Protein AF-A0A5J9VK43-F1 (afdb_monomer_lite)

Structure (mmCIF, N/CA/C/O backbone):
data_AF-A0A5J9VK43-F1
#
_entry.id   AF-A0A5J9VK43-F1
#
loop_
_atom_site.group_PDB
_atom_site.id
_atom_site.type_symbol
_atom_site.label_atom_id
_atom_site.label_alt_id
_atom_site.label_comp_id
_atom_site.label_asym_id
_atom_site.label_entity_id
_atom_site.label_seq_id
_atom_site.pdbx_PDB_ins_code
_atom_site.Cartn_x
_atom_site.Cartn_y
_atom_site.Cartn_z
_atom_site.occupancy
_atom_site.B_iso_or_equiv
_atom_site.auth_seq_id
_atom_site.auth_comp_id
_atom_site.auth_asym_id
_atom_site.auth_atom_id
_atom_site.pdbx_PDB_model_num
ATOM 1 N N . MET A 1 1 ? 18.899 -5.238 10.257 1.00 43.09 1 MET A N 1
ATOM 2 C CA . MET A 1 1 ? 17.634 -5.666 10.898 1.00 43.09 1 MET A CA 1
ATOM 3 C C . MET A 1 1 ? 16.546 -5.325 9.897 1.00 43.09 1 MET A C 1
ATOM 5 O O . MET A 1 1 ? 16.505 -4.174 9.497 1.00 43.09 1 MET A O 1
ATOM 9 N N . LEU A 1 2 ? 15.758 -6.300 9.434 1.00 56.16 2 LEU A N 1
ATOM 10 C CA . LEU A 1 2 ? 14.780 -6.176 8.333 1.00 56.16 2 LEU A CA 1
ATOM 11 C C . LEU A 1 2 ? 13.526 -5.360 8.739 1.00 56.16 2 LEU A C 1
ATOM 13 O O . LEU A 1 2 ? 12.397 -5.811 8.569 1.00 56.16 2 LEU A O 1
ATOM 17 N N . MET A 1 3 ? 13.701 -4.195 9.374 1.00 59.62 3 MET A N 1
ATOM 18 C CA . MET A 1 3 ? 12.595 -3.406 9.950 1.00 59.62 3 MET A CA 1
ATOM 19 C C . MET A 1 3 ? 11.627 -2.881 8.881 1.00 59.62 3 MET A C 1
ATOM 21 O O . MET A 1 3 ? 10.431 -2.764 9.142 1.00 59.62 3 MET A O 1
ATOM 25 N N . HIS A 1 4 ? 12.137 -2.631 7.675 1.00 70.19 4 HIS A N 1
ATOM 26 C CA . HIS A 1 4 ? 11.389 -2.073 6.548 1.00 70.19 4 HIS A CA 1
ATOM 27 C C . HIS A 1 4 ? 10.998 -3.113 5.500 1.00 70.19 4 HIS A C 1
ATOM 29 O O . HIS A 1 4 ? 10.428 -2.758 4.473 1.00 70.19 4 HIS A O 1
ATOM 35 N N . SER A 1 5 ? 11.304 -4.391 5.730 1.00 78.94 5 SER A N 1
ATOM 36 C CA . SER A 1 5 ? 11.032 -5.411 4.728 1.00 78.94 5 SER A CA 1
ATOM 37 C C . SER A 1 5 ? 9.555 -5.793 4.715 1.00 78.94 5 SER A C 1
ATOM 39 O O . SER A 1 5 ? 8.921 -5.987 5.762 1.00 78.94 5 SER A O 1
ATOM 41 N N . GLN A 1 6 ? 9.015 -5.923 3.511 1.00 83.06 6 GLN A N 1
ATOM 42 C CA . GLN A 1 6 ? 7.651 -6.363 3.258 1.00 83.06 6 GLN A CA 1
ATOM 43 C C . GLN A 1 6 ? 7.680 -7.606 2.375 1.00 83.06 6 GLN A C 1
ATOM 45 O O . GLN A 1 6 ? 8.509 -7.706 1.474 1.00 83.06 6 GLN A O 1
ATOM 50 N N . CYS A 1 7 ? 6.795 -8.563 2.648 1.00 88.44 7 CYS A N 1
ATOM 51 C CA . CYS A 1 7 ? 6.680 -9.797 1.880 1.00 88.44 7 CYS A CA 1
ATOM 52 C C . CYS A 1 7 ? 5.258 -9.909 1.339 1.00 88.44 7 CYS A C 1
ATOM 54 O O . CYS A 1 7 ? 4.306 -9.809 2.114 1.00 88.44 7 CYS A O 1
ATOM 56 N N . HIS A 1 8 ? 5.127 -10.113 0.030 1.00 90.00 8 HIS A N 1
ATOM 57 C CA . HIS A 1 8 ? 3.839 -10.174 -0.651 1.00 90.00 8 HIS A CA 1
ATOM 58 C C . HIS A 1 8 ? 3.793 -11.348 -1.621 1.00 90.00 8 HIS A C 1
ATOM 60 O O . HIS A 1 8 ? 4.775 -11.649 -2.299 1.00 90.00 8 HIS A O 1
ATOM 66 N N . LEU A 1 9 ? 2.625 -11.980 -1.708 1.00 91.62 9 LEU A N 1
ATOM 67 C CA . LEU A 1 9 ? 2.287 -12.904 -2.782 1.00 91.62 9 LEU A CA 1
ATOM 68 C C . LEU A 1 9 ? 1.448 -12.166 -3.816 1.00 91.62 9 LEU A C 1
ATOM 70 O O . LEU A 1 9 ? 0.525 -11.457 -3.436 1.00 91.62 9 LEU A O 1
ATOM 74 N N . SER A 1 10 ? 1.742 -12.357 -5.101 1.00 91.62 10 SER A N 1
ATOM 75 C CA . SER A 1 10 ? 0.967 -11.752 -6.191 1.00 91.62 10 SER A CA 1
ATOM 76 C C . SER A 1 10 ? -0.477 -12.268 -6.266 1.00 91.62 10 SER A C 1
ATOM 78 O O . SER A 1 10 ? -1.353 -11.555 -6.749 1.00 91.62 10 SER A O 1
ATOM 80 N N . ASP A 1 11 ? -0.696 -13.526 -5.869 1.00 87.31 11 ASP A N 1
ATOM 81 C CA . ASP A 1 11 ? -1.963 -14.262 -5.954 1.00 87.31 11 ASP A CA 1
ATOM 82 C C . ASP A 1 11 ? -1.948 -15.441 -4.951 1.00 87.31 11 ASP A C 1
ATOM 84 O O . ASP A 1 11 ? -1.016 -15.575 -4.152 1.00 87.31 11 ASP A O 1
ATOM 88 N N . GLU A 1 12 ? -2.946 -16.324 -4.988 1.00 85.62 12 GLU A N 1
ATOM 89 C CA . GLU A 1 12 ? -2.950 -17.553 -4.200 1.00 85.62 12 GLU A CA 1
ATOM 90 C C . GLU A 1 12 ? -1.667 -18.377 -4.431 1.00 85.62 12 GLU A C 1
ATOM 92 O O . GLU A 1 12 ? -1.245 -18.555 -5.576 1.00 85.62 12 GLU A O 1
ATOM 97 N N . PRO A 1 13 ? -1.073 -18.988 -3.384 1.00 84.69 13 PRO A N 1
ATOM 98 C CA . PRO A 1 13 ? 0.147 -19.789 -3.529 1.00 84.69 13 PRO A CA 1
ATOM 99 C C . PRO A 1 13 ? 0.029 -20.937 -4.544 1.00 84.69 13 PRO A C 1
ATOM 101 O O . PRO A 1 13 ? 1.033 -21.401 -5.080 1.00 84.69 13 PRO A O 1
ATOM 104 N N . SER A 1 14 ? -1.193 -21.430 -4.771 1.00 85.56 14 SER A N 1
ATOM 105 C CA . SER A 1 14 ? -1.517 -22.481 -5.740 1.00 85.56 14 SER A CA 1
ATOM 106 C C . SER A 1 14 ? -1.778 -21.970 -7.157 1.00 85.56 14 SER A C 1
ATOM 108 O O . SER A 1 14 ? -1.877 -22.788 -8.074 1.00 85.56 14 SER A O 1
ATOM 110 N N . ALA A 1 15 ? -1.917 -20.658 -7.357 1.00 85.44 15 ALA A N 1
ATOM 111 C CA . ALA A 1 15 ? -2.193 -20.081 -8.661 1.00 85.44 15 ALA A CA 1
ATOM 112 C C . ALA A 1 15 ? -0.980 -20.246 -9.599 1.00 85.44 15 ALA A C 1
ATOM 114 O O . ALA A 1 15 ? 0.168 -20.008 -9.200 1.00 85.44 15 ALA A O 1
ATOM 115 N N . PRO A 1 16 ? -1.199 -20.643 -10.867 1.00 81.94 16 PRO A N 1
ATOM 116 C CA . PRO A 1 16 ? -0.118 -20.760 -11.833 1.00 81.94 16 PRO A CA 1
ATOM 117 C C . PRO A 1 16 ? 0.498 -19.382 -12.091 1.00 81.94 16 PRO A C 1
ATOM 119 O O . PRO A 1 16 ? -0.187 -18.453 -12.505 1.00 81.94 16 PRO A O 1
ATOM 122 N N . GLY A 1 17 ? 1.807 -19.258 -11.868 1.00 84.38 17 GLY A N 1
ATOM 123 C CA . GLY A 1 17 ? 2.524 -17.997 -12.062 1.00 84.38 17 GLY A CA 1
ATOM 124 C C . GLY A 1 17 ? 2.557 -17.079 -10.839 1.00 84.38 17 GLY A C 1
ATOM 125 O O . GLY A 1 17 ? 3.123 -15.994 -10.959 1.00 84.38 17 GLY A O 1
ATOM 126 N N . CYS A 1 18 ? 2.047 -17.516 -9.678 1.00 91.31 18 CYS A N 1
ATOM 127 C CA . CYS A 1 18 ? 2.214 -16.794 -8.417 1.00 91.31 18 CYS A CA 1
ATOM 128 C C . CYS A 1 18 ? 3.698 -16.480 -8.155 1.00 91.31 18 CYS A C 1
ATOM 130 O O . CYS A 1 18 ? 4.579 -17.320 -8.368 1.00 91.31 18 CYS A O 1
ATOM 132 N N . VAL A 1 19 ? 3.970 -15.266 -7.684 1.00 94.06 19 VAL A N 1
ATOM 133 C CA . VAL A 1 19 ? 5.301 -14.794 -7.297 1.00 94.06 19 VAL A CA 1
ATOM 134 C C . VAL A 1 19 ? 5.254 -14.328 -5.856 1.00 94.06 19 VAL A C 1
ATOM 136 O O . VAL A 1 19 ? 4.335 -13.617 -5.453 1.00 94.06 19 VAL A O 1
ATOM 139 N N . VAL A 1 20 ? 6.263 -14.721 -5.091 1.00 94.56 20 VAL A N 1
ATOM 140 C CA . VAL A 1 20 ? 6.561 -14.147 -3.785 1.00 94.56 20 VAL A CA 1
ATOM 141 C C . VAL A 1 20 ? 7.630 -13.087 -3.993 1.00 94.56 20 VAL A C 1
ATOM 143 O O . VAL A 1 20 ? 8.668 -13.385 -4.583 1.00 94.56 20 VAL A O 1
ATOM 146 N N . ILE A 1 21 ? 7.397 -11.873 -3.501 1.00 94.56 21 ILE A N 1
ATOM 147 C CA . ILE A 1 21 ? 8.413 -10.821 -3.455 1.00 94.56 21 ILE A CA 1
ATOM 148 C C . ILE A 1 21 ? 8.728 -10.448 -2.012 1.00 94.56 21 ILE A C 1
ATOM 150 O O . ILE A 1 21 ? 7.844 -10.429 -1.155 1.00 94.56 21 ILE A O 1
ATOM 154 N N . VAL A 1 22 ? 9.985 -10.104 -1.768 1.00 92.50 22 VAL A N 1
ATOM 155 C CA . VAL A 1 22 ? 10.437 -9.388 -0.582 1.00 92.50 22 VAL A CA 1
ATOM 156 C C . VAL A 1 22 ? 11.028 -8.069 -1.049 1.00 92.50 22 VAL A C 1
ATOM 158 O O . VAL A 1 22 ? 12.009 -8.050 -1.794 1.00 92.50 22 VAL A O 1
ATOM 161 N N . VAL A 1 23 ? 10.413 -6.977 -0.613 1.00 89.06 23 VAL A N 1
ATOM 162 C CA . VAL A 1 23 ? 10.903 -5.619 -0.847 1.00 89.06 23 VAL A CA 1
ATOM 163 C C . VAL A 1 23 ? 11.598 -5.157 0.420 1.00 89.06 23 VAL A C 1
ATOM 165 O O . VAL A 1 23 ? 11.035 -5.273 1.510 1.00 89.06 23 VAL A O 1
ATOM 168 N N . GLU A 1 24 ? 12.828 -4.676 0.287 1.00 81.69 24 GLU A N 1
ATOM 169 C CA . GLU A 1 24 ? 13.570 -4.057 1.379 1.00 81.69 24 GLU A CA 1
ATOM 170 C C . GLU A 1 24 ? 13.403 -2.541 1.262 1.00 81.69 24 GLU A C 1
ATOM 172 O O . GLU A 1 24 ? 13.914 -1.929 0.332 1.00 81.69 24 GLU A O 1
ATOM 177 N N . GLY A 1 25 ? 12.599 -1.949 2.150 1.00 70.88 25 GLY A N 1
ATOM 178 C CA . GLY A 1 25 ? 12.439 -0.496 2.196 1.00 70.88 25 GLY A CA 1
ATOM 179 C C . GLY A 1 25 ? 13.636 0.201 2.854 1.00 70.88 25 GLY A C 1
ATOM 180 O O . GLY A 1 25 ? 14.437 -0.436 3.538 1.00 70.88 25 GLY A O 1
ATOM 181 N N . GLY A 1 26 ? 13.708 1.526 2.718 1.00 74.12 26 GLY A N 1
ATOM 182 C CA . GLY A 1 26 ? 14.843 2.334 3.179 1.00 74.12 26 GLY A CA 1
ATOM 183 C C . GLY A 1 26 ? 15.651 2.829 1.986 1.00 74.12 26 GLY A C 1
ATOM 184 O O . GLY A 1 26 ? 15.046 3.295 1.033 1.00 74.12 26 GLY A O 1
ATOM 185 N N . ASP A 1 27 ? 16.974 2.690 2.023 1.00 72.88 27 ASP A N 1
ATOM 186 C CA . ASP A 1 27 ? 17.878 3.199 0.973 1.00 72.88 27 ASP A CA 1
ATOM 187 C C . ASP A 1 27 ? 18.144 2.162 -0.142 1.00 72.88 27 ASP A C 1
ATOM 189 O O . ASP A 1 27 ? 18.872 2.416 -1.106 1.00 72.88 27 ASP A O 1
ATOM 193 N N . ASP A 1 28 ? 17.573 0.963 -0.007 1.00 84.38 28 ASP A N 1
ATOM 194 C CA . ASP A 1 28 ? 17.801 -0.152 -0.915 1.00 84.38 28 ASP A CA 1
ATOM 195 C C . ASP A 1 28 ? 16.870 -0.103 -2.135 1.00 84.38 28 ASP A C 1
ATOM 197 O O . ASP A 1 28 ? 15.677 0.198 -2.063 1.00 84.38 28 ASP A O 1
ATOM 201 N N . THR A 1 29 ? 17.437 -0.427 -3.298 1.00 91.62 29 THR A N 1
ATOM 202 C CA . THR A 1 29 ? 16.723 -0.448 -4.585 1.00 91.62 29 THR A CA 1
ATOM 203 C C . THR A 1 29 ? 16.805 -1.806 -5.261 1.00 91.62 29 THR A C 1
ATOM 205 O O . THR A 1 29 ? 17.143 -1.942 -6.435 1.00 91.62 29 THR A O 1
ATOM 208 N N . PHE A 1 30 ? 16.496 -2.844 -4.488 1.00 92.19 30 PHE A N 1
ATOM 209 C CA . PHE A 1 30 ? 16.364 -4.201 -4.993 1.00 92.19 30 PHE A CA 1
ATOM 210 C C . PHE A 1 30 ? 15.172 -4.923 -4.378 1.00 92.19 30 PHE A C 1
ATOM 212 O O . PHE A 1 30 ? 14.695 -4.603 -3.292 1.00 92.19 30 PHE A O 1
ATOM 219 N N . ILE A 1 31 ? 14.724 -5.952 -5.082 1.00 94.00 31 ILE A N 1
ATOM 220 C CA . ILE A 1 31 ? 13.759 -6.923 -4.584 1.00 94.00 31 ILE A CA 1
ATOM 221 C C . ILE A 1 31 ? 14.388 -8.310 -4.586 1.00 94.00 31 ILE A C 1
ATOM 223 O O . ILE A 1 31 ? 15.255 -8.623 -5.407 1.00 94.00 31 ILE A O 1
ATOM 227 N N . TRP A 1 32 ? 13.910 -9.162 -3.691 1.00 94.81 32 TRP A N 1
ATOM 228 C CA . TRP A 1 32 ? 14.074 -10.603 -3.813 1.00 94.81 32 TRP A CA 1
ATOM 229 C C . TRP A 1 32 ? 12.764 -11.198 -4.288 1.00 94.81 32 TRP A C 1
ATOM 231 O O . TRP A 1 32 ? 11.705 -10.801 -3.812 1.00 94.81 32 TRP A O 1
ATOM 241 N N . TYR A 1 33 ? 12.813 -12.162 -5.196 1.00 95.38 33 TYR A N 1
ATOM 242 C CA . TYR A 1 33 ? 11.612 -12.869 -5.610 1.00 95.38 33 TYR A CA 1
ATOM 243 C C . TYR A 1 33 ? 11.867 -14.351 -5.857 1.00 95.38 33 TYR A C 1
ATOM 245 O O . TYR A 1 33 ? 12.990 -14.774 -6.135 1.00 95.38 33 TYR A O 1
ATOM 253 N N . CYS A 1 34 ? 10.809 -15.142 -5.741 1.00 94.75 34 CYS A N 1
ATOM 254 C CA . CYS A 1 34 ? 10.778 -16.541 -6.142 1.00 94.75 34 CYS A CA 1
ATOM 255 C C . CYS A 1 34 ? 9.344 -16.941 -6.498 1.00 94.75 34 CYS A C 1
ATOM 257 O O . CYS A 1 34 ? 8.384 -16.215 -6.228 1.00 94.75 34 CYS A O 1
ATOM 259 N N . ARG A 1 35 ? 9.182 -18.108 -7.109 1.00 92.75 35 ARG A N 1
ATOM 260 C CA . ARG A 1 35 ? 7.881 -18.726 -7.358 1.00 92.75 35 ARG A CA 1
ATOM 261 C C . ARG A 1 35 ? 7.671 -19.880 -6.380 1.00 92.75 35 ARG A C 1
ATOM 263 O O . ARG A 1 35 ? 8.640 -20.530 -5.983 1.00 92.75 35 ARG A O 1
ATOM 270 N N . PRO A 1 36 ? 6.423 -20.172 -5.976 1.00 90.88 36 PRO A N 1
ATOM 271 C CA . PRO A 1 36 ? 6.138 -21.365 -5.192 1.00 90.88 36 PRO A CA 1
ATOM 272 C C . PRO A 1 36 ? 6.686 -22.622 -5.887 1.00 90.88 36 PRO A C 1
ATOM 274 O O . PRO A 1 36 ? 6.278 -22.957 -6.996 1.00 90.88 36 PRO A O 1
ATOM 277 N N . GLY A 1 37 ? 7.620 -23.307 -5.224 1.00 88.25 37 GLY A N 1
ATOM 278 C CA . GLY A 1 37 ? 8.317 -24.481 -5.760 1.00 88.25 37 GLY A CA 1
ATOM 279 C C . GLY A 1 37 ? 9.741 -24.221 -6.260 1.00 88.25 37 GLY A C 1
ATOM 280 O O . GLY A 1 37 ? 10.460 -25.190 -6.493 1.00 88.25 37 GLY A O 1
ATOM 281 N N . ASP A 1 38 ? 10.174 -22.963 -6.371 1.00 91.62 38 ASP A N 1
ATOM 282 C CA . ASP A 1 38 ? 11.565 -22.634 -6.684 1.00 91.62 38 ASP A CA 1
ATOM 283 C C . ASP A 1 38 ? 12.502 -23.027 -5.531 1.00 91.62 38 ASP A C 1
ATOM 285 O O . ASP A 1 38 ? 12.166 -22.914 -4.349 1.00 91.62 38 ASP A O 1
ATOM 289 N N . GLU A 1 39 ? 13.718 -23.455 -5.873 1.00 93.56 39 GLU A N 1
ATOM 290 C CA . GLU A 1 39 ? 14.739 -23.832 -4.886 1.00 93.56 39 GLU A CA 1
ATOM 291 C C . GLU A 1 39 ? 15.528 -22.628 -4.348 1.00 93.56 39 GLU A C 1
ATOM 293 O O . GLU A 1 39 ? 16.198 -22.732 -3.317 1.00 93.56 39 GLU A O 1
ATOM 298 N N . GLN A 1 40 ? 15.497 -21.492 -5.053 1.00 94.25 40 GLN A N 1
ATOM 299 C CA . GLN A 1 40 ? 16.335 -20.329 -4.769 1.00 94.25 40 GLN A CA 1
ATOM 300 C C . GLN A 1 40 ? 15.577 -19.017 -4.969 1.00 94.25 40 GLN A C 1
ATOM 302 O O . GLN A 1 40 ? 14.703 -18.904 -5.823 1.00 94.25 40 GLN A O 1
ATOM 307 N N . TRP A 1 41 ? 15.964 -18.012 -4.186 1.00 95.31 41 TRP A N 1
ATOM 308 C CA . TRP A 1 41 ? 15.529 -16.633 -4.373 1.00 95.31 41 TRP A CA 1
ATOM 309 C C . TRP A 1 41 ? 16.418 -15.932 -5.397 1.00 95.31 41 TRP A C 1
ATOM 311 O O . TRP A 1 41 ? 17.640 -16.090 -5.377 1.00 95.31 41 TRP A O 1
ATOM 321 N N . VAL A 1 42 ? 15.808 -15.115 -6.248 1.00 95.56 42 VAL A N 1
ATOM 322 C CA . VAL A 1 42 ? 16.496 -14.269 -7.222 1.00 95.56 42 VAL A CA 1
ATOM 323 C C . VAL A 1 42 ? 16.502 -12.835 -6.709 1.00 95.56 42 VAL A C 1
ATOM 325 O O . VAL A 1 42 ? 15.455 -12.294 -6.358 1.00 95.56 42 VAL A O 1
ATOM 328 N N . LYS A 1 43 ? 17.684 -12.213 -6.664 1.00 95.31 43 LYS A N 1
ATOM 329 C CA . LYS A 1 43 ? 17.823 -10.777 -6.401 1.00 95.31 43 LYS A CA 1
ATOM 330 C C . LYS A 1 43 ? 17.679 -10.006 -7.712 1.00 95.31 43 LYS A C 1
ATOM 332 O O . LYS A 1 43 ? 18.309 -10.375 -8.702 1.00 95.31 43 LYS A O 1
ATOM 337 N N . TYR A 1 44 ? 16.909 -8.926 -7.701 1.00 94.81 44 TYR A N 1
ATOM 338 C CA . TYR A 1 44 ? 16.776 -8.006 -8.824 1.00 94.81 44 TYR A CA 1
ATOM 339 C C . TYR A 1 44 ? 16.943 -6.567 -8.348 1.00 94.81 44 TYR A C 1
ATOM 341 O O . TYR A 1 44 ? 16.122 -6.067 -7.581 1.00 94.81 44 TYR A O 1
ATOM 349 N N . ASP A 1 45 ? 18.007 -5.909 -8.797 1.00 94.50 45 ASP A N 1
ATOM 350 C CA . ASP A 1 45 ? 18.221 -4.480 -8.579 1.00 94.50 45 ASP A CA 1
ATOM 351 C C . ASP A 1 45 ? 17.383 -3.682 -9.596 1.00 94.50 45 ASP A C 1
ATOM 353 O O . ASP A 1 45 ? 17.443 -3.942 -10.800 1.00 94.50 45 ASP A O 1
ATOM 357 N N . TYR A 1 46 ? 16.588 -2.724 -9.118 1.00 93.00 46 TYR A N 1
ATOM 358 C CA . TYR A 1 46 ? 15.711 -1.892 -9.941 1.00 93.00 46 TYR A CA 1
ATOM 359 C C . TYR A 1 46 ? 16.179 -0.431 -9.980 1.00 93.00 46 TYR A C 1
ATOM 361 O O . TYR A 1 46 ? 17.048 0.014 -9.226 1.00 93.00 46 TYR A O 1
ATOM 369 N N . ASP A 1 47 ? 15.598 0.326 -10.905 1.00 92.50 47 ASP A N 1
ATOM 370 C CA . ASP A 1 47 ? 15.763 1.771 -11.004 1.00 92.50 47 ASP A CA 1
ATOM 371 C C . ASP A 1 47 ? 14.436 2.367 -11.481 1.00 92.50 47 ASP A C 1
ATOM 373 O O . ASP A 1 47 ? 14.020 2.137 -12.616 1.00 92.50 47 ASP A O 1
ATOM 377 N N . ILE A 1 48 ? 13.740 3.050 -10.573 1.00 90.44 48 ILE A N 1
ATOM 378 C CA . ILE A 1 48 ? 12.434 3.679 -10.822 1.00 90.44 48 ILE A CA 1
ATOM 379 C C . ILE A 1 48 ? 12.531 5.209 -10.775 1.00 90.44 48 ILE A C 1
ATOM 381 O O . ILE A 1 48 ? 11.518 5.890 -10.648 1.00 90.44 48 ILE A O 1
ATOM 385 N N . GLY A 1 49 ? 13.750 5.747 -10.877 1.00 88.94 49 GLY A N 1
ATOM 386 C CA . GLY A 1 49 ? 14.027 7.174 -10.788 1.00 88.94 49 GLY A CA 1
ATOM 387 C C . GLY A 1 49 ? 14.819 7.558 -9.543 1.00 88.94 49 GLY A C 1
ATOM 388 O O . GLY A 1 49 ? 15.354 6.715 -8.816 1.00 88.94 49 GLY A O 1
ATOM 389 N N . THR A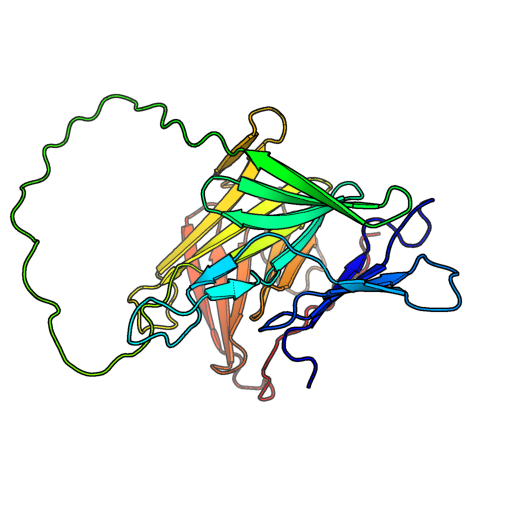 1 50 ? 14.919 8.867 -9.330 1.00 87.56 50 THR A N 1
ATOM 390 C CA . THR A 1 50 ? 15.712 9.470 -8.257 1.00 87.56 50 THR A CA 1
ATOM 391 C C . THR A 1 50 ? 14.894 10.474 -7.461 1.00 87.56 50 THR A C 1
ATOM 393 O O . THR A 1 50 ? 14.117 11.236 -8.037 1.00 87.56 50 THR A O 1
ATOM 396 N N . GLN A 1 51 ? 15.149 10.545 -6.160 1.00 80.00 51 GLN A N 1
ATOM 397 C CA . GLN A 1 51 ? 14.584 11.530 -5.241 1.00 80.00 51 GLN A CA 1
ATOM 398 C C . GLN A 1 51 ? 15.708 12.348 -4.587 1.00 80.00 51 GLN A C 1
ATOM 400 O O . GLN A 1 51 ? 16.846 11.874 -4.543 1.00 80.00 51 GLN A O 1
ATOM 405 N N . PRO A 1 52 ? 15.437 13.565 -4.086 1.00 81.00 52 PRO A N 1
ATOM 406 C CA . PRO A 1 52 ? 16.412 14.294 -3.281 1.00 81.00 52 PRO A CA 1
ATOM 407 C C . PRO A 1 52 ? 16.821 13.456 -2.066 1.00 81.00 52 PRO A C 1
ATOM 409 O O . PRO A 1 52 ? 15.955 12.947 -1.352 1.00 81.00 52 PRO A O 1
ATOM 412 N N . ALA A 1 53 ? 18.123 13.315 -1.832 1.00 75.25 53 ALA A N 1
ATOM 413 C CA . ALA A 1 53 ? 18.635 12.629 -0.654 1.00 75.25 53 ALA A CA 1
ATOM 414 C C . ALA A 1 53 ? 18.237 13.410 0.607 1.00 75.25 53 ALA A C 1
ATOM 416 O O . ALA A 1 53 ? 18.149 14.640 0.597 1.00 75.25 53 ALA A O 1
ATOM 417 N N . LEU A 1 54 ? 17.968 12.721 1.716 1.00 70.56 54 LEU A N 1
ATOM 418 C CA . LEU A 1 54 ? 17.618 13.378 2.975 1.00 70.56 54 LEU A CA 1
ATOM 419 C C . LEU A 1 54 ? 18.500 12.877 4.128 1.00 70.56 54 LEU A C 1
ATOM 421 O O . LEU A 1 54 ? 18.598 11.672 4.341 1.00 70.56 54 LEU A O 1
ATOM 425 N N . PRO A 1 55 ? 19.076 13.778 4.950 1.00 70.38 55 PRO A N 1
ATOM 426 C CA . PRO A 1 55 ? 18.963 15.235 4.886 1.00 70.38 55 PRO A CA 1
ATOM 427 C C . PRO A 1 55 ? 19.939 15.847 3.868 1.00 70.38 55 PRO A C 1
ATOM 429 O O . PRO A 1 55 ? 21.146 15.733 4.050 1.00 70.38 55 PRO A O 1
ATOM 432 N N . ASP A 1 56 ? 19.430 16.601 2.893 1.00 67.06 56 ASP A N 1
ATOM 433 C CA . ASP A 1 56 ? 20.264 17.390 1.983 1.00 67.06 56 ASP A CA 1
ATOM 434 C C . ASP A 1 56 ? 20.185 18.891 2.329 1.00 67.06 56 ASP A C 1
ATOM 436 O O . ASP A 1 56 ? 19.198 19.571 2.029 1.00 67.06 56 ASP A O 1
ATOM 440 N N . PRO A 1 57 ? 21.193 19.438 3.030 1.00 59.66 57 PRO A N 1
ATOM 441 C CA . PRO A 1 57 ? 21.220 20.844 3.406 1.00 59.66 57 PRO A CA 1
ATOM 442 C C . PRO A 1 57 ? 21.479 21.803 2.234 1.00 59.66 57 PRO A C 1
ATOM 444 O O . PRO A 1 57 ? 21.293 23.006 2.440 1.00 59.66 57 PRO A O 1
ATOM 447 N N . GLU A 1 58 ? 21.922 21.309 1.074 1.00 73.06 58 GLU A N 1
ATOM 448 C CA . GLU A 1 58 ? 22.330 22.105 -0.092 1.00 73.06 58 GLU A CA 1
ATOM 449 C C . GLU A 1 58 ? 21.420 21.903 -1.319 1.00 73.06 58 GLU A C 1
ATOM 451 O O . GLU A 1 58 ? 21.446 22.740 -2.220 1.00 73.06 58 GLU A O 1
ATOM 456 N N . GLY A 1 59 ? 20.580 20.863 -1.330 1.00 68.56 59 GLY A N 1
ATOM 457 C CA . GLY A 1 59 ? 19.599 20.565 -2.382 1.00 68.56 59 GLY A CA 1
ATOM 458 C C . GLY A 1 59 ? 20.200 19.975 -3.665 1.00 68.56 59 GLY A C 1
ATOM 459 O O . GLY A 1 59 ? 19.586 20.082 -4.725 1.00 68.56 59 GLY A O 1
ATOM 460 N N . ASN A 1 60 ? 21.412 19.420 -3.589 1.00 76.12 60 ASN A N 1
ATOM 461 C CA . ASN A 1 60 ? 22.184 18.932 -4.730 1.00 76.12 60 ASN A CA 1
ATOM 462 C C . ASN A 1 60 ? 22.419 17.412 -4.730 1.00 76.12 60 ASN A C 1
ATOM 464 O O . ASN A 1 60 ? 22.956 16.889 -5.709 1.00 76.12 60 ASN A O 1
ATOM 468 N N . GLU A 1 61 ? 22.067 16.703 -3.658 1.00 80.06 61 GLU A N 1
ATOM 469 C CA . GLU A 1 61 ? 22.252 15.259 -3.541 1.00 80.06 61 GLU A CA 1
ATOM 470 C C . GLU A 1 61 ? 20.958 14.527 -3.905 1.00 80.06 61 GLU A C 1
ATOM 472 O O . GLU A 1 61 ? 19.873 14.852 -3.427 1.00 80.06 61 GLU A O 1
ATOM 477 N N . PHE A 1 62 ? 21.076 13.517 -4.767 1.00 82.69 62 PHE A N 1
ATOM 478 C CA . PHE A 1 62 ? 19.965 12.673 -5.197 1.00 82.69 62 PHE A CA 1
ATOM 479 C C . PHE A 1 62 ? 20.316 11.209 -4.962 1.00 82.69 62 PHE A C 1
ATOM 481 O O . PHE A 1 62 ? 21.435 10.772 -5.241 1.00 82.69 62 PHE A O 1
ATOM 488 N N . GLU A 1 63 ? 19.339 10.447 -4.495 1.00 84.69 63 GLU A N 1
ATOM 489 C CA . GLU A 1 63 ? 19.417 9.003 -4.313 1.00 84.69 63 GLU A CA 1
ATOM 490 C C . GLU A 1 63 ? 18.390 8.302 -5.200 1.00 84.69 63 GLU A C 1
ATOM 492 O O . GLU A 1 63 ? 17.456 8.924 -5.713 1.00 84.69 63 GLU A O 1
ATOM 497 N N . LYS A 1 64 ? 18.564 6.998 -5.416 1.00 87.75 64 LYS A N 1
ATOM 498 C CA . LYS A 1 64 ? 17.569 6.216 -6.151 1.00 87.75 64 LYS A CA 1
ATOM 499 C C . LYS A 1 64 ? 16.292 6.101 -5.328 1.00 87.75 64 LYS A C 1
ATOM 501 O O . LYS A 1 64 ? 16.362 5.871 -4.128 1.00 87.75 64 LYS A O 1
ATOM 506 N N . THR A 1 65 ? 15.141 6.201 -5.980 1.00 87.62 65 THR A N 1
ATOM 507 C CA . THR A 1 65 ? 13.843 6.120 -5.309 1.00 87.62 65 THR A CA 1
ATOM 508 C C . THR A 1 65 ? 13.568 4.686 -4.829 1.00 87.62 65 THR A C 1
ATOM 510 O O . THR A 1 65 ? 13.485 3.769 -5.655 1.00 87.62 65 THR A O 1
ATOM 513 N N . PRO A 1 66 ? 13.413 4.459 -3.514 1.00 88.00 66 PRO A N 1
ATOM 514 C CA . PRO A 1 66 ? 13.099 3.151 -2.959 1.00 88.00 66 PRO A CA 1
ATOM 515 C C . PRO A 1 66 ? 11.592 2.875 -2.981 1.00 88.00 66 PRO A C 1
ATOM 517 O O . PRO A 1 66 ? 10.766 3.764 -2.767 1.00 88.00 66 PRO A O 1
ATOM 520 N N . ILE A 1 67 ? 11.211 1.610 -3.163 1.00 88.12 67 ILE A N 1
ATOM 521 C CA . ILE A 1 67 ? 9.820 1.177 -3.032 1.00 88.12 67 ILE A CA 1
ATOM 522 C C . ILE A 1 67 ? 9.525 1.003 -1.543 1.00 88.12 67 ILE A C 1
ATOM 524 O O . ILE A 1 67 ? 9.885 0.002 -0.930 1.00 88.12 67 ILE A O 1
ATOM 528 N N . CYS A 1 68 ? 8.874 2.000 -0.948 1.00 80.31 68 CYS A N 1
ATOM 529 C CA . CYS A 1 68 ? 8.552 1.986 0.479 1.00 80.31 68 CYS A CA 1
ATOM 530 C C . CYS A 1 68 ? 7.265 1.214 0.804 1.00 80.31 68 CYS A C 1
ATOM 532 O O . CYS A 1 68 ? 7.179 0.571 1.849 1.00 80.31 68 CYS A O 1
ATOM 534 N N . ALA A 1 69 ? 6.269 1.295 -0.080 1.00 83.81 69 ALA A N 1
ATOM 535 C CA . ALA A 1 69 ? 4.958 0.679 0.076 1.00 83.81 69 ALA A CA 1
ATOM 536 C C . ALA A 1 69 ? 4.597 -0.073 -1.201 1.00 83.81 69 ALA A C 1
ATOM 538 O O . ALA A 1 69 ? 4.560 0.533 -2.274 1.00 83.81 69 ALA A O 1
ATOM 539 N N . ILE A 1 70 ? 4.292 -1.364 -1.084 1.00 90.56 70 ILE A N 1
ATOM 540 C CA . ILE A 1 70 ? 3.831 -2.180 -2.206 1.00 90.56 70 ILE A CA 1
ATOM 541 C C . ILE A 1 70 ? 2.636 -3.038 -1.793 1.00 90.56 70 ILE A C 1
ATOM 543 O O . ILE A 1 70 ? 2.481 -3.416 -0.635 1.00 90.56 70 ILE A O 1
ATOM 547 N N . THR A 1 71 ? 1.744 -3.333 -2.729 1.00 93.56 71 THR A N 1
ATOM 548 C CA . THR A 1 71 ? 0.582 -4.190 -2.484 1.00 93.56 71 THR A CA 1
ATOM 549 C C . THR A 1 71 ? 0.297 -5.047 -3.698 1.00 93.56 71 THR A C 1
ATOM 551 O O . THR A 1 71 ? 0.273 -4.564 -4.827 1.00 93.56 71 THR A O 1
ATOM 554 N N . ALA A 1 72 ? 0.095 -6.338 -3.460 1.00 94.44 72 ALA A N 1
ATOM 555 C CA . ALA A 1 72 ? -0.339 -7.258 -4.493 1.00 94.44 72 ALA A CA 1
ATOM 556 C C . ALA A 1 72 ? -1.831 -7.071 -4.759 1.00 94.44 72 ALA A C 1
ATOM 558 O O . ALA A 1 72 ? -2.611 -7.050 -3.818 1.00 94.44 72 ALA A O 1
ATOM 559 N N . CYS A 1 73 ? -2.228 -6.951 -6.019 1.00 94.00 73 CYS A N 1
ATOM 560 C CA . CYS A 1 73 ? -3.625 -6.920 -6.427 1.00 94.00 73 CYS A CA 1
ATOM 561 C C . CYS A 1 73 ? -3.732 -7.482 -7.850 1.00 94.00 73 CYS A C 1
ATOM 563 O O . CYS A 1 73 ? -2.931 -7.142 -8.720 1.00 94.00 73 CYS A O 1
ATOM 565 N N . ARG A 1 74 ? -4.706 -8.365 -8.107 1.00 90.62 74 ARG A N 1
ATOM 566 C CA . ARG A 1 74 ? -4.971 -8.939 -9.446 1.00 90.62 74 ARG A CA 1
ATOM 567 C C . ARG A 1 74 ? -3.727 -9.538 -10.135 1.00 90.62 74 ARG A C 1
ATOM 569 O O . ARG A 1 74 ? -3.531 -9.340 -11.335 1.00 90.62 74 ARG A O 1
ATOM 576 N N . GLY A 1 75 ? -2.866 -10.233 -9.388 1.00 91.12 75 GLY A N 1
ATOM 577 C CA . GLY A 1 75 ? -1.657 -10.866 -9.933 1.00 91.12 75 GLY A CA 1
ATOM 578 C C . GLY A 1 75 ? -0.497 -9.906 -10.231 1.00 91.12 75 GLY A C 1
ATOM 579 O O . GLY A 1 75 ? 0.516 -10.331 -10.785 1.00 91.12 75 GLY A O 1
ATOM 580 N N . LYS A 1 76 ? -0.625 -8.624 -9.877 1.00 94.69 76 LYS A N 1
ATOM 581 C CA . LYS A 1 76 ? 0.390 -7.579 -10.066 1.00 94.69 76 LYS A CA 1
ATOM 582 C C . LYS A 1 76 ? 0.738 -6.945 -8.732 1.00 94.69 76 LYS A C 1
ATOM 584 O O . LYS A 1 76 ? 0.013 -7.115 -7.755 1.00 94.69 76 LYS A O 1
ATOM 589 N N . PHE A 1 77 ? 1.821 -6.183 -8.700 1.00 95.94 77 PHE A N 1
ATOM 590 C CA . PHE A 1 77 ? 2.181 -5.390 -7.537 1.00 95.94 77 PHE A CA 1
ATOM 591 C C . PHE A 1 77 ? 2.082 -3.905 -7.854 1.00 95.94 77 PHE A C 1
ATOM 593 O O . PHE A 1 77 ? 2.595 -3.449 -8.872 1.00 95.94 77 PHE A O 1
ATOM 600 N N . TYR A 1 78 ? 1.438 -3.161 -6.967 1.00 95.31 78 TYR A N 1
ATOM 601 C CA . TYR A 1 78 ? 1.224 -1.728 -7.085 1.00 95.31 78 TYR A CA 1
ATOM 602 C C . TYR A 1 78 ? 1.974 -1.005 -5.977 1.00 95.31 78 TYR A C 1
ATOM 604 O O . TYR A 1 78 ? 1.899 -1.409 -4.816 1.00 95.31 78 TYR A O 1
ATOM 612 N N . PHE A 1 79 ? 2.706 0.044 -6.330 1.00 92.38 79 PHE A N 1
ATOM 613 C CA . PHE A 1 79 ? 3.485 0.844 -5.390 1.00 92.38 79 PHE A CA 1
ATOM 614 C C . PHE A 1 79 ? 3.307 2.332 -5.669 1.00 92.38 79 PHE A C 1
ATOM 616 O O . PHE A 1 79 ? 2.973 2.741 -6.781 1.00 92.38 79 PHE A O 1
ATOM 623 N N . TYR A 1 80 ? 3.533 3.150 -4.644 1.00 85.69 80 TYR A N 1
ATOM 624 C CA . TYR A 1 80 ? 3.466 4.600 -4.790 1.00 85.69 80 TYR A CA 1
ATOM 625 C C . TYR A 1 80 ? 4.604 5.084 -5.700 1.00 85.69 80 TYR A C 1
ATOM 627 O O . TYR A 1 80 ? 5.772 4.876 -5.371 1.00 85.69 80 TYR A O 1
ATOM 635 N N . GLY A 1 81 ? 4.263 5.683 -6.845 1.00 81.81 81 GLY A N 1
ATOM 636 C CA . GLY A 1 81 ? 5.228 6.284 -7.768 1.00 81.81 81 GLY A CA 1
ATOM 637 C C . GLY A 1 81 ? 5.375 7.779 -7.500 1.00 81.81 81 GLY A C 1
ATOM 638 O O . GLY A 1 81 ? 6.401 8.238 -7.005 1.00 81.81 81 GLY A O 1
ATOM 639 N N . SER A 1 82 ? 4.318 8.533 -7.791 1.00 80.38 82 SER A N 1
ATOM 640 C CA . SER A 1 82 ? 4.209 9.969 -7.525 1.00 80.38 82 SER A CA 1
ATOM 641 C C . SER A 1 82 ? 2.752 10.335 -7.217 1.00 80.38 82 SER A C 1
ATOM 643 O O . SER A 1 82 ? 1.881 9.468 -7.180 1.00 80.38 82 SER A O 1
ATOM 645 N N . THR A 1 83 ? 2.459 11.623 -7.026 1.00 77.75 83 THR A N 1
ATOM 646 C CA . THR A 1 83 ? 1.074 12.101 -6.874 1.00 77.75 83 THR A CA 1
ATOM 647 C C . THR A 1 83 ? 0.232 11.895 -8.135 1.00 77.75 83 THR A C 1
ATOM 649 O O . THR A 1 83 ? -0.988 11.839 -8.048 1.00 77.75 83 THR A O 1
ATOM 652 N N . THR A 1 84 ? 0.869 11.762 -9.300 1.00 86.75 84 THR A N 1
ATOM 653 C CA . THR A 1 84 ? 0.210 11.624 -10.605 1.00 86.75 84 THR A CA 1
ATOM 654 C C . THR A 1 84 ? 0.467 10.271 -11.260 1.00 86.75 84 THR A C 1
ATOM 656 O O . THR A 1 84 ? 0.017 10.033 -12.378 1.00 86.75 84 THR A O 1
ATOM 659 N N . GLU A 1 85 ? 1.182 9.358 -10.598 1.00 91.31 85 GLU A N 1
ATOM 660 C CA . GLU A 1 85 ? 1.523 8.053 -11.158 1.00 91.31 85 GLU A CA 1
ATOM 661 C C . GLU A 1 85 ? 1.461 6.934 -10.116 1.00 91.31 85 GLU A C 1
ATOM 663 O O . GLU A 1 85 ? 2.104 6.978 -9.064 1.00 91.31 85 GLU A O 1
ATOM 668 N N . LEU A 1 86 ? 0.748 5.865 -10.469 1.00 93.69 86 LEU A N 1
ATOM 669 C CA . LEU A 1 86 ? 0.754 4.600 -9.745 1.00 93.69 86 LEU A CA 1
ATOM 670 C C . LEU A 1 86 ? 1.757 3.644 -10.397 1.00 93.69 86 LEU A C 1
ATOM 672 O O . LEU A 1 86 ? 1.602 3.271 -11.562 1.00 93.69 86 LEU A O 1
ATOM 676 N N . GLY A 1 87 ? 2.777 3.233 -9.647 1.00 95.19 87 GLY A N 1
ATOM 677 C CA . GLY A 1 87 ? 3.773 2.270 -10.102 1.00 95.19 87 GLY A CA 1
ATOM 678 C C . GLY A 1 87 ? 3.208 0.853 -10.158 1.00 95.19 87 GLY A C 1
ATOM 679 O O . GLY A 1 87 ? 2.431 0.446 -9.293 1.00 95.19 87 GLY A O 1
ATOM 680 N N . VAL A 1 88 ? 3.606 0.092 -11.178 1.00 96.69 88 VAL A N 1
ATOM 681 C CA . VAL A 1 88 ? 3.172 -1.289 -11.409 1.00 96.69 88 VAL A CA 1
ATOM 682 C C . VAL A 1 88 ? 4.385 -2.176 -11.668 1.00 96.69 88 VAL A C 1
ATOM 684 O O . VAL A 1 88 ? 5.215 -1.880 -12.527 1.00 96.69 88 VAL A O 1
ATOM 687 N N . LEU A 1 89 ? 4.461 -3.291 -10.949 1.00 96.50 89 LEU A N 1
ATOM 688 C CA . LEU A 1 89 ? 5.431 -4.361 -11.144 1.00 96.50 89 LEU A CA 1
ATOM 689 C C . LEU A 1 89 ? 4.701 -5.654 -11.536 1.00 96.50 89 LEU A C 1
ATOM 691 O O . LEU A 1 89 ? 3.843 -6.157 -10.807 1.00 96.50 89 LEU A O 1
ATOM 695 N N . GLU A 1 90 ? 5.077 -6.204 -12.688 1.00 95.25 90 GLU A N 1
ATOM 696 C CA . GLU A 1 90 ? 4.555 -7.453 -13.249 1.00 95.25 90 GLU A CA 1
ATOM 697 C C . GLU A 1 90 ? 5.692 -8.448 -13.506 1.00 95.25 90 GLU A C 1
ATOM 699 O O . GLU A 1 90 ? 6.841 -8.052 -13.678 1.00 95.25 90 GLU A O 1
ATOM 704 N N . PHE A 1 91 ? 5.387 -9.746 -13.557 1.00 93.62 91 PHE A N 1
ATOM 705 C CA . PHE A 1 91 ? 6.387 -10.795 -13.780 1.00 93.62 91 PHE A CA 1
ATOM 706 C C . PHE A 1 91 ? 6.075 -11.615 -15.034 1.00 93.62 91 PHE A C 1
ATOM 708 O O . PHE A 1 91 ? 5.193 -12.474 -15.001 1.00 93.62 91 PHE A O 1
ATOM 715 N N . CYS A 1 92 ? 6.838 -11.401 -16.114 1.00 84.88 92 CYS A N 1
ATOM 716 C CA . CYS A 1 92 ? 6.604 -12.030 -17.422 1.00 84.88 92 CYS A CA 1
ATOM 717 C C . CYS A 1 92 ? 7.901 -12.358 -18.208 1.00 84.88 92 CYS A C 1
ATOM 719 O O . CYS A 1 92 ? 8.189 -11.690 -19.201 1.00 84.88 92 CYS A O 1
ATOM 721 N N . PRO A 1 93 ? 8.667 -13.419 -17.876 1.00 85.81 93 PRO A N 1
ATOM 722 C CA . PRO A 1 93 ? 8.748 -14.111 -16.586 1.00 85.81 93 PRO A CA 1
ATOM 723 C C . PRO A 1 93 ? 9.571 -13.329 -15.547 1.00 85.81 93 PRO A C 1
ATOM 725 O O . PRO A 1 93 ? 9.407 -13.577 -14.350 1.00 85.81 93 PRO A O 1
ATOM 728 N N . ASP A 1 94 ? 10.413 -12.407 -16.020 1.00 91.31 94 ASP A N 1
ATOM 729 C CA . ASP A 1 94 ? 11.249 -11.494 -15.242 1.00 91.31 94 ASP A CA 1
ATOM 730 C C . ASP A 1 94 ? 10.454 -10.252 -14.781 1.00 91.31 94 ASP A C 1
ATOM 732 O O . ASP A 1 94 ? 9.376 -9.987 -15.329 1.00 91.31 94 ASP A O 1
ATOM 736 N N . PRO A 1 95 ? 10.966 -9.489 -13.793 1.00 95.56 95 PRO A N 1
ATOM 737 C CA . PRO A 1 95 ? 10.370 -8.232 -13.340 1.00 95.56 95 PRO A CA 1
ATOM 738 C C . PRO A 1 95 ? 10.242 -7.194 -14.461 1.00 95.56 95 PRO A C 1
ATOM 740 O O . PRO A 1 95 ? 11.223 -6.841 -15.115 1.00 95.56 95 PRO A O 1
ATOM 743 N N . VAL A 1 96 ? 9.041 -6.648 -14.639 1.00 95.94 96 VAL A N 1
ATOM 744 C CA . VAL A 1 96 ? 8.745 -5.552 -15.566 1.00 95.94 96 VAL A CA 1
ATOM 745 C C . VAL A 1 96 ? 8.076 -4.422 -14.794 1.00 95.94 96 VAL A C 1
ATOM 747 O O . VAL A 1 96 ? 6.999 -4.602 -14.226 1.00 95.94 96 VAL A O 1
ATOM 750 N N . PHE A 1 97 ? 8.716 -3.254 -14.797 1.00 95.25 97 PHE A N 1
ATOM 751 C CA . PHE A 1 97 ? 8.203 -2.034 -14.179 1.00 95.25 97 PHE A CA 1
ATOM 752 C C . PHE A 1 97 ? 7.483 -1.171 -15.216 1.00 95.25 97 PHE A C 1
ATOM 754 O O . PHE A 1 97 ? 7.955 -0.998 -16.340 1.00 95.25 97 PHE A O 1
ATOM 761 N N . SER A 1 98 ? 6.339 -0.622 -14.830 1.00 95.25 98 SER A N 1
ATOM 762 C CA . SER A 1 98 ? 5.554 0.333 -15.614 1.00 95.25 98 SER A CA 1
ATOM 763 C C . SER A 1 98 ? 4.798 1.281 -14.680 1.00 95.25 98 SER A C 1
ATOM 765 O O . SER A 1 98 ? 4.869 1.131 -13.459 1.00 95.25 98 SER A O 1
ATOM 767 N N . SER A 1 99 ? 4.088 2.264 -15.230 1.00 95.00 99 SER A N 1
ATOM 768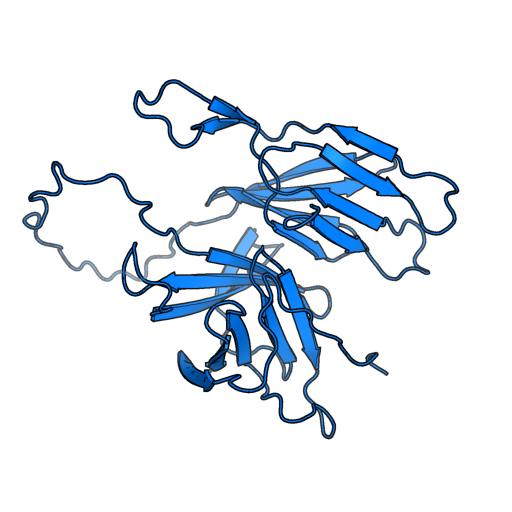 C CA . SER A 1 99 ? 3.261 3.189 -14.455 1.00 95.00 99 SER A CA 1
ATOM 769 C C . SER A 1 99 ? 1.891 3.398 -15.097 1.00 95.00 99 SER A C 1
ATOM 771 O O . SER A 1 99 ? 1.700 3.241 -16.307 1.00 95.00 99 SER A O 1
ATOM 773 N N . ILE A 1 100 ? 0.917 3.742 -14.259 1.00 94.75 100 ILE A N 1
ATOM 774 C CA . ILE A 1 100 ? -0.406 4.212 -14.653 1.00 94.75 100 ILE A CA 1
ATOM 775 C C . ILE A 1 100 ? -0.469 5.691 -14.287 1.00 94.75 100 ILE A C 1
ATOM 777 O O . ILE A 1 100 ? -0.421 6.029 -13.107 1.00 94.75 100 ILE A O 1
ATOM 781 N N . ALA A 1 101 ? -0.597 6.557 -15.292 1.00 94.56 101 ALA A N 1
ATOM 782 C CA . ALA A 1 101 ? -0.888 7.968 -15.063 1.00 94.56 101 ALA A CA 1
ATOM 783 C C . ALA A 1 101 ? -2.266 8.108 -14.403 1.00 94.56 101 ALA A C 1
ATOM 785 O O . ALA A 1 101 ? -3.242 7.533 -14.898 1.00 94.56 101 ALA A O 1
ATOM 786 N N . ILE A 1 102 ? -2.306 8.847 -13.300 1.00 93.06 102 ILE A N 1
ATOM 787 C CA . ILE A 1 102 ? -3.503 9.179 -12.541 1.00 93.06 102 ILE A CA 1
ATOM 788 C C . ILE A 1 102 ? -4.129 10.434 -13.141 1.00 93.06 102 ILE A C 1
ATOM 790 O O . ILE A 1 102 ? -3.448 11.430 -13.367 1.00 93.06 102 ILE A O 1
ATOM 794 N N . ASP A 1 103 ? -5.421 10.352 -13.430 1.00 88.56 103 ASP A N 1
ATOM 795 C CA . ASP A 1 103 ? -6.243 11.473 -13.867 1.00 88.56 103 ASP A CA 1
ATOM 796 C C . ASP A 1 103 ? -6.706 12.256 -12.634 1.00 88.56 103 ASP A C 1
ATOM 798 O O . ASP A 1 103 ? -7.634 11.839 -11.939 1.00 88.56 103 ASP A O 1
ATOM 802 N N . ASP A 1 104 ? -6.013 13.358 -12.349 1.00 74.12 104 ASP A N 1
ATOM 803 C CA . ASP A 1 104 ? -6.312 14.306 -11.273 1.00 74.12 104 ASP A CA 1
ATOM 804 C C . ASP A 1 104 ? -7.123 15.514 -11.763 1.00 74.12 104 ASP A C 1
ATOM 806 O O . ASP A 1 104 ? -7.192 16.533 -11.074 1.00 74.12 104 ASP A O 1
ATOM 810 N N . SER A 1 105 ? -7.745 15.423 -12.948 1.00 71.62 105 SER A N 1
ATOM 811 C CA . SER A 1 105 ? -8.607 16.496 -13.433 1.00 71.62 105 SER A CA 1
ATOM 812 C C . SER A 1 105 ? -9.776 16.701 -12.466 1.00 71.62 105 SER A C 1
ATOM 814 O O . SER A 1 105 ? -10.708 15.901 -12.383 1.00 71.62 105 SER A O 1
ATOM 816 N N . TYR A 1 106 ? -9.698 17.787 -11.698 1.00 57.72 106 TYR A N 1
ATOM 817 C CA . TYR A 1 106 ? -10.795 18.270 -10.876 1.00 57.72 106 TYR A CA 1
ATOM 818 C C . TYR A 1 106 ? -11.961 18.608 -11.810 1.00 57.72 106 TYR A C 1
ATOM 820 O O . TYR A 1 106 ? -11.896 19.567 -12.580 1.00 57.72 106 TYR A O 1
ATOM 828 N N . GLU A 1 107 ? -13.031 17.817 -11.762 1.00 48.91 107 GLU A N 1
ATOM 829 C CA . GLU A 1 107 ? -14.335 18.243 -12.264 1.00 48.91 107 GLU A CA 1
ATOM 830 C C . GLU A 1 107 ? -14.855 19.280 -11.259 1.00 48.91 107 GLU A C 1
ATOM 832 O O . GLU A 1 107 ? -15.541 18.941 -10.300 1.00 48.91 107 GLU A O 1
ATOM 837 N N . SER A 1 108 ? -14.421 20.534 -11.405 1.00 43.38 108 SER A N 1
ATOM 838 C CA . SER A 1 108 ? -14.923 21.644 -10.600 1.00 43.38 108 SER A CA 1
ATOM 839 C C . SER A 1 108 ? -16.416 21.812 -10.879 1.00 43.38 108 SER A C 1
ATOM 841 O O . SER A 1 108 ? -16.800 22.230 -11.973 1.00 43.38 108 SER A O 1
ATOM 843 N N . GLU A 1 109 ? -17.264 21.488 -9.906 1.00 42.12 109 GLU A N 1
ATOM 844 C CA . GLU A 1 109 ? -18.538 22.188 -9.778 1.00 42.12 109 GLU A CA 1
ATOM 845 C C . GLU A 1 109 ? -18.181 23.591 -9.270 1.00 42.12 109 GLU A C 1
ATOM 847 O O . GLU A 1 109 ? -17.511 23.728 -8.250 1.00 42.12 109 GLU A O 1
ATOM 852 N N . ASP A 1 110 ? -18.495 24.607 -10.073 1.00 44.53 110 ASP A N 1
ATOM 853 C CA . ASP A 1 110 ? -18.128 26.008 -9.863 1.00 44.53 110 ASP A CA 1
ATOM 854 C C . ASP A 1 110 ? -18.514 26.508 -8.455 1.00 44.53 110 ASP A C 1
ATOM 856 O O . ASP A 1 110 ? -19.672 26.845 -8.225 1.00 44.53 110 ASP A O 1
ATOM 860 N N . ASP A 1 111 ? -17.539 26.633 -7.555 1.00 37.84 111 ASP A N 1
ATOM 861 C CA . ASP A 1 111 ? -17.599 27.529 -6.397 1.00 37.84 111 ASP A CA 1
ATOM 862 C C . ASP A 1 111 ? -16.304 28.360 -6.386 1.00 37.84 111 ASP A C 1
ATOM 864 O O . ASP A 1 111 ? -15.255 27.958 -5.879 1.00 37.84 111 ASP A O 1
ATOM 868 N N . GLU A 1 112 ? -16.365 29.522 -7.039 1.00 42.81 112 GLU A N 1
ATOM 869 C CA . GLU A 1 112 ? -15.355 30.576 -6.939 1.00 42.81 112 GLU A CA 1
ATOM 870 C C . GLU A 1 112 ? -15.446 31.215 -5.540 1.00 42.81 112 GLU A C 1
ATOM 872 O O . GLU A 1 112 ? -16.199 32.168 -5.340 1.00 42.81 112 GLU A O 1
ATOM 877 N N . GLU A 1 113 ? -14.685 30.718 -4.561 1.00 42.47 113 GLU A N 1
ATOM 878 C CA . GLU A 1 113 ? -14.364 31.502 -3.361 1.00 42.47 113 GLU A CA 1
ATOM 879 C C . GLU A 1 113 ? -12.962 32.118 -3.507 1.00 42.47 113 GLU A C 1
ATOM 881 O O . GLU A 1 113 ? -11.944 31.425 -3.564 1.00 42.47 113 GLU A O 1
ATOM 886 N N . GLU A 1 114 ? -12.924 33.450 -3.625 1.00 41.56 114 GLU A N 1
ATOM 887 C CA . GLU A 1 114 ? -11.708 34.268 -3.619 1.00 41.56 114 GLU A CA 1
ATOM 888 C C . GLU A 1 114 ? -10.965 34.081 -2.281 1.00 41.56 114 GLU A C 1
ATOM 890 O O . GLU A 1 114 ? -11.476 34.451 -1.225 1.00 41.56 114 GLU A O 1
ATOM 895 N N . HIS A 1 115 ? -9.753 33.518 -2.313 1.00 42.41 115 HIS A N 1
ATOM 896 C CA . HIS A 1 115 ? -8.855 33.477 -1.156 1.00 42.41 115 HIS A CA 1
ATOM 897 C C . HIS A 1 115 ? -7.941 34.713 -1.149 1.00 42.41 115 HIS A C 1
ATOM 899 O O . HIS A 1 115 ? -7.195 34.941 -2.101 1.00 42.41 115 HIS A O 1
ATOM 905 N N . ASP A 1 116 ? -7.998 35.492 -0.064 1.00 34.66 116 ASP A N 1
ATOM 906 C CA . ASP A 1 116 ? -7.148 36.662 0.192 1.00 34.66 116 ASP A CA 1
ATOM 907 C C . ASP A 1 116 ? -5.649 36.275 0.288 1.00 34.66 116 ASP A C 1
ATOM 909 O O . ASP A 1 116 ? -5.270 35.361 1.021 1.00 34.66 116 ASP A O 1
ATOM 913 N N . GLU A 1 117 ? -4.785 36.997 -0.438 1.00 41.69 117 GLU A N 1
ATOM 914 C CA . GLU A 1 117 ? -3.339 36.744 -0.637 1.00 41.69 117 GLU A CA 1
ATOM 915 C C . GLU A 1 117 ? -2.420 37.126 0.558 1.00 41.69 117 GLU A C 1
ATOM 917 O O . GLU A 1 117 ? -1.256 37.463 0.349 1.00 41.69 117 GLU A O 1
ATOM 922 N N . ASP A 1 118 ? -2.888 37.087 1.812 1.00 33.88 118 ASP A N 1
ATOM 923 C CA . ASP A 1 118 ? -2.172 37.731 2.940 1.00 33.88 118 ASP A CA 1
ATOM 924 C C . ASP A 1 118 ? -1.538 36.796 4.006 1.00 33.88 118 ASP A C 1
ATOM 926 O O . ASP A 1 118 ? -0.998 37.296 4.991 1.00 33.88 118 ASP A O 1
ATOM 930 N N . ASP A 1 119 ? -1.493 35.467 3.827 1.00 38.03 119 ASP A N 1
ATOM 931 C CA . ASP A 1 119 ? -0.903 34.538 4.828 1.00 38.03 119 ASP A CA 1
ATOM 932 C C . ASP A 1 119 ? 0.520 34.012 4.495 1.00 38.03 119 ASP A C 1
ATOM 934 O O . ASP A 1 119 ? 1.010 33.055 5.104 1.00 38.03 119 ASP A O 1
ATOM 938 N N . GLU A 1 120 ? 1.250 34.653 3.575 1.00 44.66 120 GLU A N 1
ATOM 939 C CA . GLU A 1 120 ? 2.676 34.367 3.338 1.00 44.66 120 GLU A CA 1
ATOM 940 C C . GLU A 1 120 ? 3.609 35.178 4.265 1.00 44.66 120 GLU A C 1
ATOM 942 O O . GLU A 1 120 ? 4.413 35.985 3.799 1.00 44.66 120 GLU A O 1
ATOM 947 N N . GLU A 1 121 ? 3.584 34.945 5.585 1.00 35.84 121 GLU A N 1
ATOM 948 C CA . GLU A 1 121 ? 4.681 35.407 6.455 1.00 35.84 121 GLU A CA 1
ATOM 949 C C . GLU A 1 121 ? 5.246 34.340 7.416 1.00 35.84 121 GLU A C 1
ATOM 951 O O . GLU A 1 121 ? 4.633 33.879 8.374 1.00 35.84 121 GLU A O 1
ATOM 956 N N . GLU A 1 122 ? 6.523 34.042 7.155 1.00 34.25 122 GLU A N 1
ATOM 957 C CA . GLU A 1 122 ? 7.585 33.744 8.120 1.00 34.25 122 GLU A CA 1
ATOM 958 C C . GLU A 1 122 ? 7.639 32.348 8.780 1.00 34.25 122 GLU A C 1
ATOM 960 O O . GLU A 1 122 ? 7.279 32.117 9.931 1.00 34.25 122 GLU A O 1
ATOM 965 N N . CYS A 1 123 ? 8.328 31.421 8.104 1.00 27.52 123 CYS A N 1
ATOM 966 C CA . CYS A 1 123 ? 9.042 30.325 8.771 1.00 27.52 123 CYS A CA 1
ATOM 967 C C . CYS A 1 123 ? 10.516 30.289 8.350 1.00 27.52 123 CYS A C 1
ATOM 969 O O . CYS A 1 123 ? 11.022 29.320 7.784 1.00 27.52 123 CYS A O 1
ATOM 971 N N . VAL A 1 124 ? 11.247 31.365 8.656 1.00 34.12 124 VAL A N 1
ATOM 972 C CA . VAL A 1 124 ? 12.709 31.391 8.548 1.00 34.12 124 VAL A CA 1
ATOM 973 C C . VAL A 1 124 ? 13.331 31.140 9.924 1.00 34.12 124 VAL A C 1
ATOM 975 O O . VAL A 1 124 ? 13.324 31.984 10.809 1.00 34.12 124 VAL A O 1
ATOM 978 N N . ARG A 1 125 ? 13.993 29.978 10.020 1.00 36.03 125 ARG A N 1
ATOM 979 C CA . ARG A 1 125 ? 15.090 29.635 10.947 1.00 36.03 125 ARG A CA 1
ATOM 980 C C . ARG A 1 125 ? 14.739 29.459 12.428 1.00 36.03 125 ARG A C 1
ATOM 982 O O . ARG A 1 125 ? 14.999 30.336 13.242 1.00 36.03 125 ARG A O 1
ATOM 989 N N . THR A 1 126 ? 14.455 28.214 12.821 1.00 28.91 126 THR A N 1
ATOM 990 C CA . THR A 1 126 ? 15.277 27.483 13.816 1.00 28.91 126 THR A CA 1
ATOM 991 C C . THR A 1 126 ? 14.898 25.991 13.889 1.00 28.91 126 THR A C 1
ATOM 993 O O . THR A 1 126 ? 13.730 25.632 13.859 1.00 28.91 126 THR A O 1
ATOM 996 N N . THR A 1 127 ? 15.931 25.136 13.933 1.00 31.00 127 THR A N 1
ATOM 997 C CA . THR A 1 127 ? 15.935 23.661 14.109 1.00 31.00 127 THR A CA 1
ATOM 998 C C . THR A 1 127 ? 15.113 22.803 13.120 1.00 31.00 127 THR A C 1
ATOM 1000 O O . THR A 1 127 ? 13.924 22.532 13.274 1.00 31.00 127 THR A O 1
ATOM 1003 N N . ARG A 1 128 ? 15.850 22.305 12.112 1.00 38.38 128 ARG A N 1
ATOM 1004 C CA . ARG A 1 128 ? 15.499 21.315 11.078 1.00 38.38 128 ARG A CA 1
ATOM 1005 C C . ARG A 1 128 ? 14.940 20.008 11.671 1.00 38.38 128 ARG A C 1
ATOM 1007 O O . ARG A 1 128 ? 15.702 19.118 12.034 1.00 38.38 128 ARG A O 1
ATOM 1014 N N . SER A 1 129 ? 13.618 19.889 11.727 1.00 38.88 129 SER A N 1
ATOM 1015 C CA . SER A 1 129 ? 12.887 18.652 12.025 1.00 38.88 129 SER A CA 1
ATOM 1016 C C . SER A 1 129 ? 11.813 18.475 10.956 1.00 38.88 129 SER A C 1
ATOM 1018 O O . SER A 1 129 ? 11.084 19.434 10.706 1.00 38.88 129 SER A O 1
ATOM 1020 N N . ARG A 1 130 ? 11.760 17.279 10.343 1.00 50.59 130 ARG A N 1
ATOM 1021 C CA . ARG A 1 130 ? 10.807 16.834 9.303 1.00 50.59 130 ARG A CA 1
ATOM 1022 C C . ARG A 1 130 ? 9.442 17.504 9.467 1.00 50.59 130 ARG A C 1
ATOM 1024 O O . ARG A 1 130 ? 8.840 17.354 10.525 1.00 50.59 130 ARG A O 1
ATOM 1031 N N . ALA A 1 131 ? 8.952 18.174 8.428 1.00 48.38 131 ALA A N 1
ATOM 1032 C CA . ALA A 1 131 ? 7.515 18.312 8.278 1.00 48.38 131 ALA A CA 1
ATOM 1033 C C . ALA A 1 131 ? 6.977 16.925 7.893 1.00 48.38 131 ALA A C 1
ATOM 1035 O O . ALA A 1 131 ? 7.438 16.334 6.918 1.00 48.38 131 ALA A O 1
ATOM 1036 N N . GLN A 1 132 ? 6.109 16.344 8.714 1.00 58.75 132 GLN A N 1
ATOM 1037 C CA . GLN A 1 132 ? 5.490 15.050 8.453 1.00 58.75 132 GLN A CA 1
ATOM 1038 C C . GLN A 1 132 ? 4.528 15.198 7.269 1.00 58.75 132 GLN A C 1
ATOM 1040 O O . GLN A 1 132 ? 3.545 15.929 7.356 1.00 58.75 132 GLN A O 1
ATOM 1045 N N . THR A 1 133 ? 4.848 14.550 6.148 1.00 68.62 133 THR A N 1
ATOM 1046 C CA . THR A 1 133 ? 3.938 14.415 5.005 1.00 68.62 133 THR A CA 1
ATOM 1047 C C . THR A 1 133 ? 2.817 13.429 5.350 1.00 68.62 133 THR A C 1
ATOM 1049 O O . THR A 1 133 ? 3.018 12.572 6.225 1.00 68.62 133 THR A O 1
ATOM 1052 N N . PRO A 1 134 ? 1.658 13.500 4.668 1.00 81.00 134 PRO A N 1
ATOM 1053 C CA . PRO A 1 134 ? 0.632 12.474 4.790 1.00 81.00 134 PRO A CA 1
ATOM 1054 C C . PRO A 1 134 ? 1.227 11.082 4.557 1.00 81.00 134 PRO A C 1
ATOM 1056 O O . PRO A 1 134 ? 2.143 10.910 3.748 1.00 81.00 134 PRO A O 1
ATOM 1059 N N . SER A 1 135 ? 0.745 10.093 5.305 1.00 85.06 135 SER A N 1
ATOM 1060 C CA . SER A 1 135 ? 1.178 8.704 5.134 1.00 85.06 135 SER A CA 1
ATOM 1061 C C . SER A 1 135 ? 0.161 7.954 4.290 1.00 85.06 135 SER A C 1
ATOM 1063 O O . SER A 1 135 ? -0.980 7.803 4.717 1.00 85.06 135 SER A O 1
ATOM 1065 N N . ALA A 1 136 ? 0.587 7.483 3.119 1.00 87.94 136 ALA A N 1
ATOM 1066 C CA . ALA A 1 136 ? -0.233 6.690 2.211 1.00 87.94 136 ALA A CA 1
ATOM 1067 C C . ALA A 1 136 ? 0.046 5.189 2.384 1.00 87.94 136 ALA A C 1
ATOM 1069 O O . ALA A 1 136 ? 1.200 4.754 2.420 1.00 87.94 136 ALA A O 1
ATOM 1070 N N . PHE A 1 137 ? -1.016 4.396 2.474 1.00 91.31 137 PHE A N 1
ATOM 1071 C CA . PHE A 1 137 ? -0.986 2.939 2.573 1.00 91.31 137 PHE A CA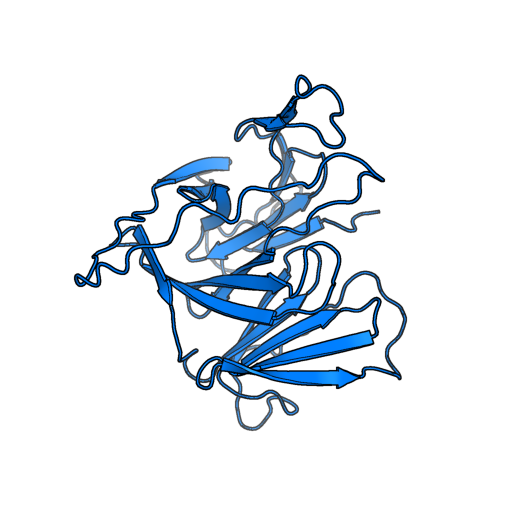 1
ATOM 1072 C C . PHE A 1 137 ? -1.786 2.345 1.425 1.00 91.31 137 PHE A C 1
ATOM 1074 O O . PHE A 1 137 ? -2.841 2.868 1.084 1.00 91.31 137 PHE A O 1
ATOM 1081 N N . HIS A 1 138 ? -1.327 1.221 0.884 1.00 92.50 138 HIS A N 1
ATOM 1082 C CA . HIS A 1 138 ? -2.115 0.434 -0.054 1.00 92.50 138 HIS A CA 1
ATOM 1083 C C . HIS A 1 138 ? -2.682 -0.802 0.645 1.00 92.50 138 HIS A C 1
ATOM 1085 O O . HIS A 1 138 ? -2.017 -1.422 1.478 1.00 92.50 138 HIS A O 1
ATOM 1091 N N . VAL A 1 139 ? -3.928 -1.140 0.320 1.00 94.75 139 VAL A N 1
ATOM 1092 C CA . VAL A 1 139 ? -4.617 -2.337 0.809 1.00 94.75 139 VAL A CA 1
ATOM 1093 C C . VAL A 1 139 ? -5.310 -3.005 -0.367 1.00 94.75 139 VAL A C 1
ATOM 1095 O O . VAL A 1 139 ? -6.021 -2.358 -1.133 1.00 94.75 139 VAL A O 1
ATOM 1098 N N . GLU A 1 140 ? -5.114 -4.311 -0.505 1.00 94.81 140 GLU A N 1
ATOM 1099 C CA . GLU A 1 140 ? -5.928 -5.133 -1.394 1.00 94.81 140 GLU A CA 1
ATOM 1100 C C . GLU A 1 140 ? -7.136 -5.673 -0.629 1.00 94.81 140 GLU A C 1
ATOM 1102 O O . GLU A 1 140 ? -7.036 -6.059 0.539 1.00 94.81 140 GLU A O 1
ATOM 1107 N N . SER A 1 141 ? -8.294 -5.652 -1.285 1.00 94.38 141 SER A N 1
ATOM 1108 C CA . SER A 1 141 ? -9.524 -6.220 -0.753 1.00 94.38 141 SER A CA 1
ATOM 1109 C C . SER A 1 141 ? -10.427 -6.699 -1.888 1.00 94.38 141 SER A C 1
ATOM 1111 O O . SER A 1 141 ? -10.946 -5.890 -2.652 1.00 94.38 141 SER A O 1
ATOM 1113 N N . VAL A 1 142 ? -10.660 -8.012 -1.977 1.00 91.81 142 VAL A N 1
ATOM 1114 C CA . VAL A 1 142 ? -11.579 -8.652 -2.949 1.00 91.81 142 VAL A CA 1
ATOM 1115 C C . VAL A 1 142 ? -11.260 -8.290 -4.405 1.00 91.81 142 VAL A C 1
ATOM 1117 O O . VAL A 1 142 ? -12.138 -8.045 -5.230 1.00 91.81 142 VAL A O 1
ATOM 1120 N N . GLY A 1 143 ? -9.975 -8.250 -4.738 1.00 92.00 143 GLY A N 1
ATOM 1121 C CA . GLY A 1 143 ? -9.489 -7.889 -6.059 1.00 92.00 143 GLY A CA 1
ATOM 1122 C C . GLY A 1 143 ? -9.568 -6.396 -6.358 1.00 92.00 143 GLY A C 1
ATOM 1123 O O . GLY A 1 143 ? -9.357 -6.017 -7.506 1.00 92.00 143 GLY A O 1
ATOM 1124 N N . ASP A 1 144 ? -9.855 -5.541 -5.383 1.00 95.75 144 ASP A N 1
ATOM 1125 C CA . ASP A 1 144 ? -9.788 -4.092 -5.525 1.00 95.75 144 ASP A CA 1
ATOM 1126 C C . ASP A 1 144 ? -8.598 -3.521 -4.751 1.00 95.75 144 ASP A C 1
ATOM 1128 O O . ASP A 1 144 ? -8.188 -4.052 -3.718 1.00 95.75 144 ASP A O 1
ATOM 1132 N N . LEU A 1 145 ? -8.026 -2.440 -5.284 1.00 96.50 145 LEU A N 1
ATOM 1133 C CA . LEU A 1 145 ? -6.905 -1.728 -4.683 1.00 96.50 145 LEU A CA 1
ATOM 1134 C C . LEU A 1 145 ? -7.421 -0.453 -4.022 1.00 96.50 145 LEU A C 1
ATOM 1136 O O . LEU A 1 145 ? -8.076 0.363 -4.675 1.00 96.50 145 LEU A O 1
ATOM 1140 N N . TYR A 1 146 ? -7.085 -0.284 -2.751 1.00 96.62 146 TYR A N 1
ATOM 1141 C CA . TYR A 1 146 ? -7.430 0.878 -1.949 1.00 96.62 146 TYR A CA 1
ATOM 1142 C C . TYR A 1 146 ? -6.172 1.639 -1.540 1.00 96.62 146 TYR A C 1
ATOM 1144 O O . TYR A 1 146 ? -5.134 1.026 -1.275 1.00 96.62 146 TYR A O 1
ATOM 1152 N N . MET A 1 147 ? -6.288 2.962 -1.462 1.00 94.44 147 MET A N 1
ATOM 1153 C CA . MET A 1 147 ? -5.311 3.859 -0.860 1.00 94.44 147 MET A CA 1
ATOM 1154 C C . MET A 1 147 ? -5.918 4.468 0.401 1.00 94.44 147 MET A C 1
ATOM 1156 O O . MET A 1 147 ? -7.051 4.940 0.388 1.00 94.44 147 MET A O 1
ATOM 1160 N N . ILE A 1 148 ? -5.173 4.421 1.501 1.00 94.62 148 ILE A N 1
ATOM 1161 C CA . ILE A 1 148 ? -5.546 5.063 2.756 1.00 94.62 148 ILE A CA 1
ATOM 1162 C C . ILE A 1 148 ? -4.519 6.147 3.035 1.00 94.62 148 ILE A C 1
ATOM 1164 O O . ILE A 1 148 ? -3.337 5.838 3.205 1.00 94.62 148 ILE A O 1
ATOM 1168 N N . THR A 1 149 ? -4.969 7.393 3.115 1.00 92.06 149 THR A N 1
ATOM 1169 C CA . THR A 1 149 ? -4.118 8.554 3.375 1.00 92.06 149 THR A CA 1
ATOM 1170 C C . THR A 1 149 ? -4.416 9.105 4.761 1.00 92.06 149 THR A C 1
ATOM 1172 O O . THR A 1 149 ? -5.537 9.517 5.055 1.00 92.06 149 THR A O 1
ATOM 1175 N N . LEU A 1 150 ? -3.401 9.104 5.626 1.00 90.94 150 LEU A N 1
ATOM 1176 C CA . LEU A 1 150 ? -3.477 9.670 6.971 1.00 90.94 150 LEU A CA 1
ATOM 1177 C C . LEU A 1 150 ? -2.877 11.078 6.975 1.00 90.94 150 LEU A C 1
ATOM 1179 O O . LEU A 1 150 ? -1.681 11.239 6.709 1.00 90.94 150 LEU A O 1
ATOM 1183 N N . PHE A 1 151 ? -3.689 12.072 7.327 1.00 89.44 151 PHE A N 1
ATOM 1184 C CA . PHE A 1 151 ? -3.269 13.458 7.523 1.00 89.44 151 PHE A CA 1
ATOM 1185 C C . PHE A 1 151 ? -3.054 13.737 9.007 1.00 89.44 151 PHE A C 1
ATOM 1187 O O . PHE A 1 151 ? -3.827 13.287 9.849 1.00 89.44 151 PHE A O 1
ATOM 1194 N N . TYR A 1 152 ? -2.007 14.486 9.345 1.00 87.69 152 TYR A N 1
ATOM 1195 C CA . TYR A 1 152 ? -1.612 14.744 10.731 1.00 87.69 152 TYR A CA 1
ATOM 1196 C C . TYR A 1 152 ? -1.961 16.169 11.156 1.00 87.69 152 TYR A C 1
ATOM 1198 O O . TYR A 1 152 ? -1.822 17.098 10.366 1.00 87.69 152 TYR A O 1
ATOM 1206 N N . VAL A 1 153 ? -2.344 16.351 12.425 1.00 86.25 153 VAL A N 1
ATOM 1207 C CA . VAL A 1 153 ? -2.752 17.658 12.991 1.00 86.25 153 VAL A CA 1
ATOM 1208 C C . VAL A 1 153 ? -1.666 18.723 12.829 1.00 86.25 153 VAL A C 1
ATOM 1210 O O . VAL A 1 153 ? -1.949 19.906 12.668 1.00 86.25 153 VAL A O 1
ATOM 1213 N N . SER A 1 154 ? -0.397 18.324 12.897 1.00 79.81 154 SER A N 1
ATOM 1214 C CA . SER A 1 154 ? 0.711 19.215 12.571 1.00 79.81 154 SER A CA 1
ATOM 1215 C C . SER A 1 154 ? 1.911 18.421 12.069 1.00 79.81 154 SER A C 1
ATOM 1217 O O . SER A 1 154 ? 2.037 17.238 12.391 1.00 79.81 154 SER A O 1
ATOM 1219 N N . PRO A 1 155 ? 2.870 19.062 11.379 1.00 70.00 155 PRO A N 1
ATOM 1220 C CA . PRO A 1 155 ? 4.014 18.364 10.802 1.00 70.00 155 PRO A CA 1
ATOM 1221 C C . PRO A 1 155 ? 4.964 17.723 11.827 1.00 70.00 155 PRO A C 1
ATOM 1223 O O . PRO A 1 155 ? 5.921 17.063 11.439 1.00 70.00 155 PRO A O 1
ATOM 1226 N N . ARG A 1 156 ? 4.759 17.953 13.128 1.00 73.25 156 ARG A N 1
ATOM 1227 C CA . ARG A 1 156 ? 5.541 17.349 14.220 1.00 73.25 156 ARG A CA 1
ATOM 1228 C C . ARG A 1 156 ? 4.692 16.455 15.129 1.00 73.25 156 ARG A C 1
ATOM 1230 O O . ARG A 1 156 ? 5.207 15.979 16.140 1.00 73.25 156 ARG A O 1
ATOM 1237 N N . SER A 1 157 ? 3.410 16.268 14.812 1.00 77.56 157 SER A N 1
ATOM 1238 C CA . SER A 1 157 ? 2.486 15.476 15.615 1.00 77.56 157 SER A CA 1
ATOM 1239 C C . SER A 1 157 ? 2.219 14.125 14.970 1.00 77.56 157 SER A C 1
ATOM 1241 O O . SER A 1 157 ? 1.786 14.041 13.832 1.00 77.56 157 SER A O 1
ATOM 1243 N N . ASP A 1 158 ? 2.364 13.069 15.763 1.00 76.31 158 ASP A N 1
ATOM 1244 C CA . ASP A 1 158 ? 1.907 11.717 15.419 1.00 76.31 158 ASP A CA 1
ATOM 1245 C C . ASP A 1 158 ? 0.370 11.558 15.543 1.00 76.31 158 ASP A C 1
ATOM 1247 O O . ASP A 1 158 ? -0.141 10.444 15.443 1.00 76.31 158 ASP A O 1
ATOM 1251 N N . GLU A 1 159 ? -0.359 12.633 15.855 1.00 83.69 159 GLU A N 1
ATOM 1252 C CA . GLU A 1 159 ? -1.822 12.652 15.934 1.00 83.69 159 GLU A CA 1
ATOM 1253 C C . GLU A 1 159 ? -2.425 12.810 14.539 1.00 83.69 159 GLU A C 1
ATOM 1255 O O . GLU A 1 159 ? -2.141 13.783 13.835 1.00 83.69 159 GLU A O 1
ATOM 1260 N N . VAL A 1 160 ? -3.242 11.836 14.147 1.00 85.50 160 VAL A N 1
ATOM 1261 C CA . VAL A 1 160 ? -3.920 11.817 12.851 1.00 85.50 160 VAL A CA 1
ATOM 1262 C C . VAL A 1 160 ? -5.196 12.652 12.960 1.00 85.50 160 VAL A C 1
ATOM 1264 O O . VAL A 1 160 ? -6.044 12.368 13.802 1.00 85.50 160 VAL A O 1
ATOM 1267 N N . ALA A 1 161 ? -5.310 13.677 12.122 1.00 86.75 161 ALA A N 1
ATOM 1268 C CA . ALA A 1 161 ? -6.478 14.543 12.012 1.00 86.75 161 ALA A CA 1
ATOM 1269 C C . ALA A 1 161 ? -7.569 13.909 11.143 1.00 86.75 161 ALA A C 1
ATOM 1271 O O . ALA A 1 161 ? -8.745 13.948 11.494 1.00 86.75 161 ALA A O 1
ATOM 1272 N N . GLU A 1 162 ? -7.166 13.309 10.023 1.00 90.00 162 GLU A N 1
ATOM 1273 C CA . GLU A 1 162 ? -8.073 12.805 8.998 1.00 90.00 162 GLU A CA 1
ATOM 1274 C C . GLU A 1 162 ? -7.526 11.513 8.385 1.00 90.00 162 GLU A C 1
ATOM 1276 O O . GLU A 1 162 ? -6.312 11.321 8.256 1.00 90.00 162 GLU A O 1
ATOM 1281 N N . CYS A 1 163 ? -8.443 10.622 8.019 1.00 93.44 163 CYS A N 1
ATOM 1282 C CA . CYS A 1 163 ? -8.167 9.372 7.332 1.00 93.44 163 CYS A CA 1
ATOM 1283 C C . CYS A 1 163 ? -9.062 9.302 6.097 1.00 93.44 163 CYS A C 1
ATOM 1285 O O . CYS A 1 163 ? -10.265 9.087 6.219 1.00 93.44 163 CYS A O 1
ATOM 1287 N N . VAL A 1 164 ? -8.465 9.465 4.920 1.00 93.50 164 VAL A N 1
ATOM 1288 C CA . VAL A 1 164 ? -9.173 9.369 3.642 1.00 93.50 164 VAL A CA 1
ATOM 1289 C C . VAL A 1 164 ? -8.968 7.971 3.079 1.00 93.50 164 VAL A C 1
ATOM 1291 O O . VAL A 1 164 ? -7.834 7.490 3.012 1.00 93.50 164 VAL A O 1
ATOM 1294 N N . VAL A 1 165 ? -10.059 7.311 2.690 1.00 96.38 165 VAL A N 1
ATOM 1295 C CA . VAL A 1 165 ? -10.027 5.993 2.051 1.00 96.38 165 VAL A CA 1
ATOM 1296 C C . VAL A 1 165 ? -10.530 6.120 0.627 1.00 96.38 165 VAL A C 1
ATOM 1298 O O . VAL A 1 165 ? -11.651 6.560 0.383 1.00 96.38 165 VAL A O 1
ATOM 1301 N N . GLU A 1 166 ? -9.701 5.699 -0.319 1.00 95.88 166 GLU A N 1
ATOM 1302 C CA . GLU A 1 166 ? -9.991 5.796 -1.740 1.00 95.88 166 GLU A CA 1
ATOM 1303 C C . GLU A 1 166 ? -9.820 4.443 -2.417 1.00 95.88 166 GLU A C 1
ATOM 1305 O O . GLU A 1 166 ? -8.930 3.661 -2.088 1.00 95.88 166 GLU A O 1
ATOM 1310 N N . LYS A 1 167 ? -10.663 4.166 -3.404 1.00 96.75 167 LYS A N 1
ATOM 1311 C CA . LYS A 1 167 ? -10.601 2.987 -4.260 1.00 96.75 167 LYS A CA 1
ATOM 1312 C C . LYS A 1 167 ? -10.069 3.371 -5.635 1.00 96.75 167 LYS A C 1
ATOM 1314 O O . LYS A 1 167 ? -10.540 4.338 -6.233 1.00 96.75 167 LYS A O 1
ATOM 1319 N N . MET A 1 168 ? -9.141 2.583 -6.171 1.00 96.56 168 MET A N 1
ATOM 1320 C CA . MET A 1 168 ? -8.634 2.782 -7.527 1.00 96.56 168 MET A CA 1
ATOM 1321 C C . MET A 1 168 ? -9.684 2.375 -8.568 1.00 96.56 168 MET A C 1
ATOM 1323 O O . MET A 1 168 ? -10.039 1.197 -8.681 1.00 96.56 168 MET A O 1
ATOM 1327 N N . ASP A 1 169 ? -10.129 3.317 -9.402 1.00 96.06 169 ASP A N 1
ATOM 1328 C CA . ASP A 1 169 ? -10.803 2.994 -10.659 1.00 96.06 169 ASP A CA 1
ATOM 1329 C C . ASP A 1 169 ? -9.748 2.813 -11.756 1.00 96.06 169 ASP A C 1
ATOM 1331 O O . ASP A 1 169 ? -9.257 3.775 -12.339 1.00 96.06 169 ASP A O 1
ATOM 1335 N N . PHE A 1 170 ? -9.414 1.563 -12.077 1.00 94.44 170 PHE A N 1
ATOM 1336 C CA . PHE A 1 170 ? -8.454 1.247 -13.141 1.00 94.44 170 PHE A CA 1
ATOM 1337 C C . PHE A 1 170 ? -8.907 1.667 -14.546 1.00 94.44 170 PHE A C 1
ATOM 1339 O O . PHE A 1 170 ? -8.062 1.864 -15.420 1.00 94.44 170 PHE A O 1
ATOM 1346 N N . SER A 1 171 ? -10.215 1.783 -14.786 1.00 94.19 171 SER A N 1
ATOM 1347 C CA . SER A 1 171 ? -10.752 2.169 -16.096 1.00 94.19 171 SER A CA 1
ATOM 1348 C C . SER A 1 171 ? -10.644 3.676 -16.296 1.00 94.19 171 SER A C 1
ATOM 1350 O O . SER A 1 171 ? -10.178 4.122 -17.342 1.00 94.19 171 SER A O 1
ATOM 1352 N N . ALA A 1 172 ? -11.037 4.443 -15.276 1.00 94.25 172 ALA A N 1
ATOM 1353 C CA . ALA A 1 172 ? -10.936 5.902 -15.266 1.00 94.25 172 ALA A CA 1
ATOM 1354 C C . ALA A 1 172 ? -9.547 6.415 -14.848 1.00 94.25 172 ALA A C 1
ATOM 1356 O O . ALA A 1 172 ? -9.275 7.599 -14.989 1.00 94.25 172 ALA A O 1
ATOM 1357 N N . ARG A 1 173 ? -8.677 5.528 -14.350 1.00 94.75 173 ARG A N 1
ATOM 1358 C CA . ARG A 1 173 ? -7.329 5.818 -13.839 1.00 94.75 173 ARG A CA 1
ATOM 1359 C C . ARG A 1 173 ? -7.318 6.906 -12.767 1.00 94.75 173 ARG A C 1
ATOM 1361 O O . ARG A 1 173 ? -6.464 7.780 -12.789 1.00 94.75 173 ARG A O 1
ATOM 1368 N N . ARG A 1 174 ? -8.257 6.847 -11.826 1.00 94.25 174 ARG A N 1
ATOM 1369 C CA . ARG A 1 174 ? -8.357 7.821 -10.733 1.00 94.25 174 ARG A CA 1
ATOM 1370 C C . ARG A 1 174 ? -8.714 7.150 -9.416 1.00 94.25 174 ARG A C 1
ATOM 1372 O O . ARG A 1 174 ? -9.404 6.126 -9.406 1.00 94.25 174 ARG A O 1
ATOM 1379 N N . TRP A 1 175 ? -8.257 7.747 -8.325 1.00 94.62 175 TRP A N 1
ATOM 1380 C CA . TRP A 1 175 ? -8.691 7.399 -6.979 1.00 94.62 175 TRP A CA 1
ATOM 1381 C C . TRP A 1 175 ? -10.089 7.973 -6.735 1.00 94.62 175 TRP A C 1
ATOM 1383 O O . TRP A 1 175 ? -10.421 9.053 -7.222 1.00 94.62 175 TRP A O 1
ATOM 1393 N N . ARG A 1 176 ? -10.951 7.210 -6.062 1.00 95.19 176 ARG A N 1
ATOM 1394 C CA . ARG A 1 176 ? -12.294 7.655 -5.676 1.00 95.19 176 ARG A CA 1
ATOM 1395 C C . ARG A 1 176 ? -12.509 7.415 -4.199 1.00 95.19 176 ARG A C 1
ATOM 1397 O O . ARG A 1 176 ? -12.425 6.264 -3.775 1.00 95.19 176 ARG A O 1
ATOM 1404 N N . ALA A 1 177 ? -12.839 8.466 -3.458 1.00 94.88 177 ALA A N 1
ATOM 1405 C CA . ALA A 1 177 ? -13.256 8.348 -2.069 1.00 94.88 177 ALA A CA 1
ATOM 1406 C C . ALA A 1 177 ? -14.401 7.333 -1.923 1.00 94.88 177 ALA A C 1
ATOM 1408 O O . ALA A 1 177 ? -15.289 7.245 -2.777 1.00 94.88 177 ALA A O 1
ATOM 1409 N N . VAL A 1 178 ? -14.350 6.550 -0.851 1.00 95.38 178 VAL A N 1
ATOM 1410 C CA . VAL A 1 178 ? -15.386 5.580 -0.494 1.00 95.38 178 VAL A CA 1
ATOM 1411 C C . VAL A 1 178 ? -15.797 5.775 0.956 1.00 95.38 178 VAL A C 1
ATOM 1413 O O . VAL A 1 178 ? -14.958 6.045 1.809 1.00 95.38 178 VAL A O 1
ATOM 1416 N N . ASP A 1 179 ? -17.085 5.595 1.218 1.00 93.38 179 ASP A N 1
ATOM 1417 C CA . ASP A 1 179 ? -17.685 5.580 2.552 1.00 93.38 179 ASP A CA 1
ATOM 1418 C C . ASP A 1 179 ? -18.041 4.150 3.009 1.00 93.38 179 ASP A C 1
ATOM 1420 O O . ASP A 1 179 ? -18.307 3.918 4.180 1.00 93.38 179 ASP A O 1
ATOM 1424 N N . ASP A 1 180 ? -18.008 3.156 2.116 1.00 93.25 180 ASP A N 1
ATOM 1425 C CA . ASP A 1 180 ? -18.386 1.768 2.402 1.00 93.25 180 ASP A CA 1
ATO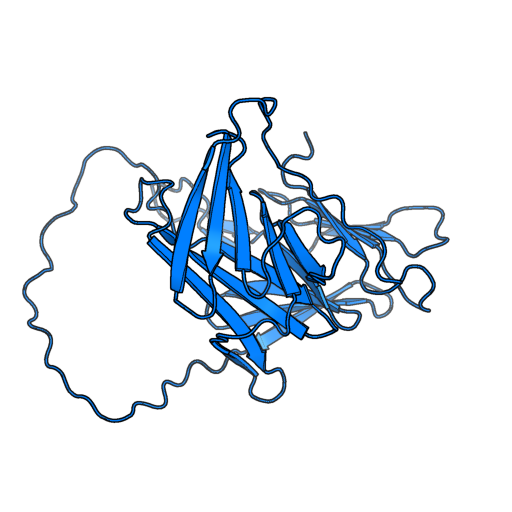M 1426 C C . ASP A 1 180 ? -17.289 0.784 1.972 1.00 93.25 180 ASP A C 1
ATOM 1428 O O . ASP A 1 180 ? -16.860 0.758 0.812 1.00 93.25 180 ASP A O 1
ATOM 1432 N N . LEU A 1 181 ? -16.848 -0.070 2.902 1.00 94.44 181 LEU A N 1
ATOM 1433 C CA . LEU A 1 181 ? -15.863 -1.126 2.646 1.00 94.44 181 LEU A CA 1
ATOM 1434 C C . LEU A 1 181 ? -16.537 -2.483 2.403 1.00 94.44 181 LEU A C 1
ATOM 1436 O O . LEU A 1 181 ? -15.858 -3.509 2.292 1.00 94.44 181 LEU A O 1
ATOM 1440 N N . GLY A 1 182 ? -17.870 -2.509 2.310 1.00 91.81 182 GLY A N 1
ATOM 1441 C CA . GLY A 1 182 ? -18.638 -3.715 2.034 1.00 91.81 182 GLY A CA 1
ATOM 1442 C C . GLY A 1 182 ? -18.613 -4.697 3.203 1.00 91.81 182 GLY A C 1
ATOM 1443 O O . GLY A 1 182 ? -18.511 -5.909 2.992 1.00 91.81 182 GLY A O 1
ATOM 1444 N N . GLY A 1 183 ? -18.653 -4.189 4.439 1.00 89.38 183 GLY A N 1
ATOM 1445 C CA . GLY A 1 183 ? -18.619 -5.013 5.651 1.00 89.38 183 GLY A CA 1
ATOM 1446 C C . GLY A 1 183 ? -17.227 -5.560 5.990 1.00 89.38 183 GLY A C 1
ATOM 1447 O O . GLY A 1 183 ? -17.088 -6.464 6.823 1.00 89.38 183 GLY A O 1
ATOM 1448 N N . ARG A 1 184 ? -16.186 -5.036 5.339 1.00 92.56 184 ARG A N 1
ATOM 1449 C CA . ARG A 1 184 ? -14.783 -5.338 5.638 1.00 92.56 184 ARG A CA 1
ATOM 1450 C C . ARG A 1 184 ? -14.168 -4.244 6.492 1.00 92.56 184 ARG A C 1
ATOM 1452 O O . ARG A 1 184 ? -14.724 -3.164 6.651 1.00 92.56 184 ARG A O 1
ATOM 1459 N N . THR A 1 185 ? -13.010 -4.541 7.056 1.00 93.69 185 THR A N 1
ATOM 1460 C CA . THR A 1 185 ? -12.205 -3.569 7.787 1.00 93.69 185 THR A CA 1
ATOM 1461 C C . THR A 1 185 ? -10.758 -3.648 7.340 1.00 93.69 185 THR A C 1
ATOM 1463 O O . THR A 1 185 ? -10.271 -4.718 6.957 1.00 93.69 185 THR A O 1
ATOM 1466 N N . PHE A 1 186 ? -10.082 -2.503 7.363 1.00 95.25 186 PHE A N 1
ATOM 1467 C CA . PHE A 1 186 ? -8.678 -2.398 7.001 1.00 95.25 186 PHE A CA 1
ATOM 1468 C C . PHE A 1 186 ? -7.815 -2.264 8.245 1.00 95.25 186 PHE A C 1
ATOM 1470 O O . PHE A 1 186 ? -8.122 -1.525 9.176 1.00 95.25 186 PHE A O 1
ATOM 1477 N N . LEU A 1 187 ? -6.709 -2.993 8.245 1.00 93.50 187 LEU A N 1
ATOM 1478 C CA . LEU A 1 187 ? -5.781 -3.101 9.353 1.00 93.50 187 LEU A CA 1
ATOM 1479 C C . LEU A 1 187 ? -4.419 -2.596 8.893 1.00 93.50 187 LEU A C 1
ATOM 1481 O O . LEU A 1 187 ? -3.748 -3.225 8.072 1.00 93.50 187 LEU A O 1
ATOM 1485 N N . LEU A 1 188 ? -4.012 -1.453 9.430 1.00 91.81 188 LEU A N 1
ATOM 1486 C CA . LEU A 1 188 ? -2.777 -0.771 9.083 1.00 91.81 188 LEU A CA 1
ATOM 1487 C C . LEU A 1 188 ? -1.748 -0.896 10.207 1.00 91.81 188 LEU A C 1
ATOM 1489 O O . LEU A 1 188 ? -2.064 -0.982 11.400 1.00 91.81 188 LEU A O 1
ATOM 1493 N N . SER A 1 189 ? -0.476 -0.891 9.825 1.00 84.44 189 SER A N 1
ATOM 1494 C CA . SER A 1 189 ? 0.635 -0.731 10.761 1.00 84.44 189 SER A CA 1
ATOM 1495 C C . SER A 1 189 ? 1.738 0.119 10.148 1.00 84.44 189 SER A C 1
ATOM 1497 O O . SER A 1 189 ? 1.845 0.238 8.927 1.00 84.44 189 SER A O 1
ATOM 1499 N N . ARG A 1 190 ? 2.593 0.687 11.007 1.00 75.75 190 ARG A N 1
ATOM 1500 C CA . ARG A 1 190 ? 3.800 1.398 10.577 1.00 75.75 190 ARG A CA 1
ATOM 1501 C C . ARG A 1 190 ? 4.635 0.568 9.599 1.00 75.75 190 ARG A C 1
ATOM 1503 O O . ARG A 1 190 ? 4.627 -0.664 9.625 1.00 75.75 190 ARG A O 1
ATOM 1510 N N . TYR A 1 191 ? 5.381 1.286 8.759 1.00 75.44 191 TYR A N 1
ATOM 1511 C CA . TYR A 1 191 ? 6.141 0.731 7.635 1.00 75.44 191 TYR A CA 1
ATOM 1512 C C . TYR A 1 191 ? 5.237 0.090 6.573 1.00 75.44 191 TYR A C 1
ATOM 1514 O O . TYR A 1 191 ? 5.494 -1.025 6.118 1.00 75.44 191 TYR A O 1
ATOM 1522 N N . TYR A 1 192 ? 4.177 0.824 6.214 1.00 76.56 192 TYR A N 1
ATOM 1523 C CA . TYR A 1 192 ? 3.328 0.619 5.036 1.00 76.56 192 TYR A CA 1
ATOM 1524 C C . TYR A 1 192 ? 2.653 -0.751 4.928 1.00 76.56 192 TYR A C 1
ATOM 1526 O O . TYR A 1 192 ? 2.402 -1.235 3.827 1.00 76.56 192 TYR A O 1
ATOM 1534 N N . PHE A 1 193 ? 2.382 -1.399 6.061 1.00 81.06 193 PHE A N 1
ATOM 1535 C CA . PHE A 1 193 ? 1.606 -2.632 6.063 1.00 81.06 193 PHE A CA 1
ATOM 1536 C C . PHE A 1 193 ? 0.118 -2.296 6.015 1.00 81.06 193 PHE A C 1
ATOM 1538 O O . PHE A 1 193 ? -0.355 -1.502 6.832 1.00 81.06 193 PHE A O 1
ATOM 1545 N N . GLY A 1 194 ? -0.605 -2.958 5.117 1.00 88.69 194 GLY A N 1
ATOM 1546 C CA . GLY A 1 194 ? -2.051 -2.889 5.015 1.00 88.69 194 GLY A CA 1
ATOM 1547 C C . GLY A 1 194 ? -2.636 -4.266 4.722 1.00 88.69 194 GLY A C 1
ATOM 1548 O O . GLY A 1 194 ? -2.096 -5.015 3.909 1.00 88.69 194 GLY A O 1
ATOM 1549 N N . ALA A 1 195 ? -3.725 -4.613 5.403 1.00 90.31 195 ALA A N 1
ATOM 1550 C CA . ALA A 1 195 ? -4.478 -5.835 5.151 1.00 90.31 195 ALA A CA 1
ATOM 1551 C C . ALA A 1 195 ? -5.983 -5.584 5.285 1.00 90.31 195 ALA A C 1
ATOM 1553 O O . ALA A 1 195 ? -6.400 -4.711 6.043 1.00 90.31 195 ALA A O 1
ATOM 1554 N N . SER A 1 196 ? -6.786 -6.374 4.578 1.00 92.50 196 SER A N 1
ATOM 1555 C CA . SER A 1 196 ? -8.249 -6.364 4.661 1.00 92.50 196 SER A CA 1
ATOM 1556 C C . SER A 1 196 ? -8.752 -7.649 5.309 1.00 92.50 196 SER A C 1
ATOM 1558 O O . SER A 1 196 ? -8.176 -8.717 5.101 1.00 92.50 196 SER A O 1
ATOM 1560 N N . CYS A 1 197 ? -9.838 -7.568 6.076 1.00 89.81 197 CYS A N 1
ATOM 1561 C CA . CYS A 1 197 ? -10.544 -8.749 6.560 1.00 89.81 197 CYS A CA 1
ATOM 1562 C C . CYS A 1 197 ? -12.060 -8.544 6.608 1.00 89.81 197 CYS A C 1
ATOM 1564 O O . CYS A 1 197 ? -12.558 -7.434 6.809 1.00 89.81 197 CYS A O 1
ATOM 1566 N N . VAL A 1 198 ? -12.807 -9.636 6.422 1.00 86.88 198 VAL A N 1
ATOM 1567 C CA . VAL A 1 198 ? -14.261 -9.652 6.631 1.00 86.88 198 VAL A CA 1
ATOM 1568 C C . VAL A 1 198 ? -14.581 -9.577 8.115 1.00 86.88 198 VAL A C 1
ATOM 1570 O O . VAL A 1 198 ? -14.044 -10.342 8.921 1.00 86.88 198 VAL A O 1
ATOM 1573 N N . CYS A 1 199 ? -15.533 -8.717 8.463 1.00 78.12 199 CYS A N 1
ATOM 1574 C CA . CYS A 1 199 ? -16.119 -8.691 9.789 1.00 78.12 199 CYS A CA 1
ATOM 1575 C C . CYS A 1 199 ? -17.464 -9.453 9.789 1.00 78.12 199 CYS A C 1
ATOM 1577 O O . CYS A 1 199 ? -18.445 -9.004 9.199 1.00 78.12 199 CYS A O 1
ATOM 1579 N N . GLY A 1 200 ? -17.505 -10.618 10.449 1.00 69.50 200 GLY A N 1
ATOM 1580 C CA . GLY A 1 200 ? -18.689 -11.473 10.635 1.00 69.50 200 GLY A CA 1
ATOM 1581 C C . GLY A 1 200 ? -19.035 -11.743 12.111 1.00 69.50 200 GLY A C 1
ATOM 1582 O O . GLY A 1 200 ? -18.579 -11.057 13.014 1.00 69.50 200 GLY A O 1
ATOM 1583 N N . GLU A 1 201 ? -19.825 -12.779 12.410 1.00 61.41 201 GLU A N 1
ATOM 1584 C CA . GLU A 1 201 ? -20.231 -13.084 13.803 1.00 61.41 201 GLU A CA 1
ATOM 1585 C C . GLU A 1 201 ? -19.043 -13.411 14.741 1.00 61.41 201 GLU A C 1
ATOM 1587 O O . GLU A 1 201 ? -19.161 -13.295 15.959 1.00 61.41 201 GLU A O 1
ATOM 1592 N N . ASN A 1 202 ? -17.878 -13.759 14.175 1.00 63.34 202 ASN A N 1
ATOM 1593 C CA . ASN A 1 202 ? -16.670 -14.173 14.896 1.00 63.34 202 ASN A CA 1
ATOM 1594 C C . ASN A 1 202 ? -15.472 -13.206 14.755 1.00 63.34 202 ASN A C 1
ATOM 1596 O O . ASN A 1 202 ? -14.349 -13.611 15.055 1.00 63.34 202 ASN A O 1
ATOM 1600 N N . SER A 1 203 ? -15.645 -11.946 14.332 1.00 62.75 203 SER A N 1
ATOM 1601 C CA . SER A 1 203 ? -14.519 -11.004 14.087 1.00 62.75 203 SER A CA 1
ATOM 1602 C C . SER A 1 203 ? -13.773 -10.524 15.337 1.00 62.75 203 SER A C 1
ATOM 1604 O O . SER A 1 203 ? -13.051 -9.532 15.277 1.00 62.75 203 SER A O 1
ATOM 1606 N N . GLY A 1 204 ? -13.967 -11.157 16.496 1.00 67.12 204 GLY A N 1
ATOM 1607 C CA . GLY A 1 204 ? -13.237 -10.809 17.718 1.00 67.12 204 GLY A CA 1
ATOM 1608 C C . GLY A 1 204 ? -13.443 -9.365 18.196 1.00 67.12 204 GLY A C 1
ATOM 1609 O O . GLY A 1 204 ? -12.601 -8.857 18.928 1.00 67.12 204 GLY A O 1
ATOM 1610 N N . GLY A 1 205 ? -14.541 -8.711 17.794 1.00 78.56 205 GLY A N 1
ATOM 1611 C CA . GLY A 1 205 ? -14.859 -7.328 18.164 1.00 78.56 205 GLY A CA 1
ATOM 1612 C C . GLY A 1 205 ? -14.431 -6.256 17.157 1.00 78.56 205 GLY A C 1
ATOM 1613 O O . GLY A 1 205 ? -14.595 -5.077 17.462 1.00 78.56 205 GLY A O 1
ATOM 1614 N N . LEU A 1 206 ? -13.913 -6.630 15.980 1.00 87.25 206 LEU A N 1
ATOM 1615 C CA . LEU A 1 206 ? -13.724 -5.674 14.884 1.00 87.25 206 LEU A CA 1
ATOM 1616 C C . LEU A 1 206 ? -15.071 -5.105 14.417 1.00 87.25 206 LEU A C 1
ATOM 1618 O O . LEU A 1 206 ? -16.094 -5.789 14.463 1.00 87.25 206 LEU A O 1
ATOM 1622 N N . GLN A 1 207 ? -15.045 -3.850 13.983 1.00 89.81 207 GLN A N 1
ATOM 1623 C CA . GLN A 1 207 ? -16.180 -3.123 13.431 1.00 89.81 207 GLN A CA 1
ATOM 1624 C C . GLN A 1 207 ? -16.109 -3.150 11.903 1.00 89.81 207 GLN A C 1
ATOM 1626 O O . GLN A 1 207 ? -15.025 -3.163 11.318 1.00 89.81 207 GLN A O 1
ATOM 1631 N N . GLN A 1 208 ? -17.275 -3.216 11.265 1.00 91.69 208 GLN A N 1
ATOM 1632 C CA . GLN A 1 208 ? -17.389 -3.110 9.812 1.00 91.69 208 GLN A CA 1
ATOM 1633 C C . GLN A 1 208 ? -17.082 -1.682 9.372 1.00 91.69 208 GLN A C 1
ATOM 1635 O O . GLN A 1 208 ? -17.381 -0.745 10.102 1.00 91.69 208 GLN A O 1
ATOM 1640 N N . ASP A 1 209 ? -16.510 -1.539 8.177 1.00 93.69 209 ASP A N 1
ATOM 1641 C CA . ASP A 1 209 ? -16.284 -0.249 7.521 1.00 93.69 209 ASP A CA 1
ATOM 1642 C C . ASP A 1 209 ? -15.398 0.697 8.341 1.00 93.69 209 ASP A C 1
ATOM 1644 O O . ASP A 1 209 ? -15.567 1.913 8.349 1.00 93.69 209 ASP A O 1
ATOM 1648 N N . CYS A 1 210 ? -14.416 0.111 9.030 1.00 94.81 210 CYS A N 1
ATOM 1649 C CA . CYS A 1 210 ? -13.431 0.844 9.812 1.00 94.81 210 CYS A CA 1
ATOM 1650 C C . CYS A 1 210 ? -11.999 0.631 9.312 1.00 94.81 210 CYS A C 1
ATOM 1652 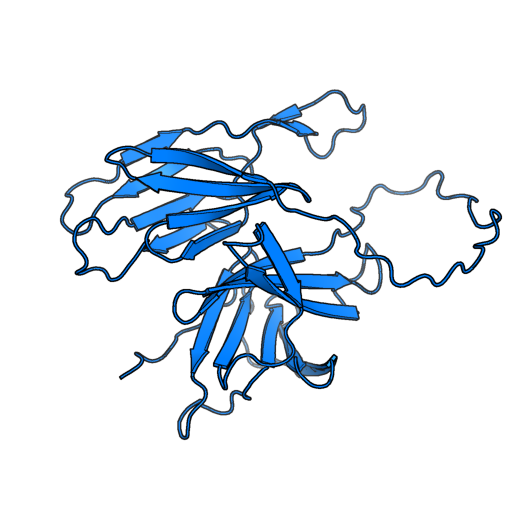O O . CYS A 1 210 ? -11.662 -0.430 8.772 1.00 94.81 210 CYS A O 1
ATOM 1654 N N . VAL A 1 211 ? -11.129 1.606 9.581 1.00 95.44 211 VAL A N 1
ATOM 1655 C CA . VAL A 1 211 ? -9.672 1.504 9.436 1.00 95.44 211 VAL A CA 1
ATOM 1656 C C . VAL A 1 211 ? -9.015 1.520 10.813 1.00 95.44 211 VAL A C 1
ATOM 1658 O O . VAL A 1 211 ? -9.138 2.483 11.566 1.00 95.44 211 VAL A O 1
ATOM 1661 N N . TYR A 1 212 ? -8.266 0.469 11.131 1.00 94.38 212 TYR A N 1
ATOM 1662 C CA . TYR A 1 212 ? -7.502 0.340 12.367 1.00 94.38 212 TYR A CA 1
ATOM 1663 C C . TYR A 1 212 ? -6.038 0.690 12.118 1.00 94.38 212 TYR A C 1
ATOM 1665 O O . TYR A 1 212 ? -5.352 0.008 11.360 1.00 94.38 212 TYR A O 1
ATOM 1673 N N . VAL A 1 213 ? -5.523 1.709 12.800 1.00 92.12 213 VAL A N 1
ATOM 1674 C CA . VAL A 1 213 ? -4.128 2.151 12.701 1.00 92.12 213 VAL A CA 1
ATOM 1675 C C . VAL A 1 213 ? -3.435 1.935 14.038 1.00 92.12 213 VAL A C 1
ATOM 1677 O O . VAL A 1 213 ? -3.725 2.615 15.022 1.00 92.12 213 VAL A O 1
ATOM 1680 N N . VAL A 1 214 ? -2.489 0.995 14.089 1.00 89.69 214 VAL A N 1
ATOM 1681 C CA . VAL A 1 214 ? -1.726 0.726 15.318 1.00 89.69 214 VAL A CA 1
ATOM 1682 C C . VAL A 1 214 ? -0.418 1.509 15.332 1.00 89.69 214 VAL A C 1
ATOM 1684 O O . VAL A 1 214 ? 0.425 1.366 14.443 1.00 89.69 214 VAL A O 1
ATOM 1687 N N . ASN A 1 215 ? -0.211 2.272 16.406 1.00 86.06 215 ASN A N 1
ATOM 1688 C CA . ASN A 1 215 ? 1.064 2.875 16.767 1.00 86.06 215 ASN A CA 1
ATOM 1689 C C . ASN A 1 215 ? 1.698 2.081 17.926 1.00 86.06 215 ASN A C 1
ATOM 1691 O O . ASN A 1 215 ? 1.362 2.305 19.094 1.00 86.06 215 ASN A O 1
ATOM 1695 N N . PRO A 1 216 ? 2.631 1.157 17.638 1.00 82.50 216 PRO A N 1
ATOM 1696 C CA . PRO A 1 216 ? 3.167 0.263 18.658 1.00 82.50 216 PRO A CA 1
ATOM 1697 C C . PRO A 1 216 ? 4.118 0.970 19.639 1.00 82.50 216 PRO A C 1
ATOM 1699 O O . PRO A 1 216 ? 4.242 0.529 20.779 1.00 82.50 216 PRO A O 1
ATOM 1702 N N . TRP A 1 217 ? 4.731 2.101 19.258 1.00 81.75 217 TRP A N 1
ATOM 1703 C CA . TRP A 1 217 ? 5.578 2.886 20.170 1.00 81.75 217 TRP A CA 1
ATOM 1704 C C . TRP A 1 217 ? 4.759 3.593 21.244 1.00 81.75 217 TRP A C 1
ATOM 1706 O O . TRP A 1 217 ? 5.167 3.632 22.403 1.00 81.75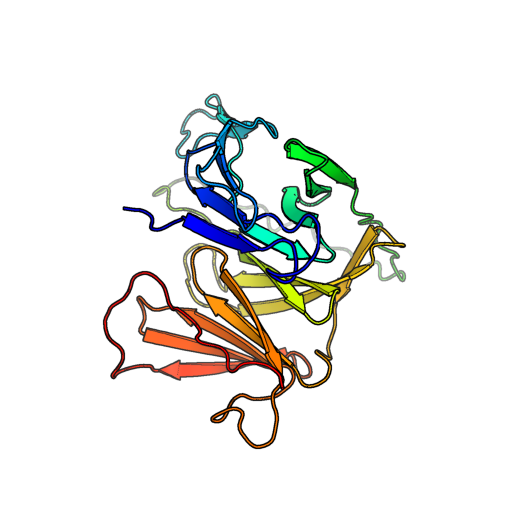 217 TRP A O 1
ATOM 1716 N N . LYS A 1 218 ? 3.598 4.134 20.862 1.00 85.19 218 LYS A N 1
ATOM 1717 C CA . LYS A 1 218 ? 2.671 4.766 21.807 1.00 85.19 218 LYS A CA 1
ATOM 1718 C C . LYS A 1 218 ? 1.750 3.768 22.504 1.00 85.19 218 LYS A C 1
ATOM 1720 O O . LYS A 1 218 ? 1.099 4.136 23.472 1.00 85.19 218 LYS A O 1
ATOM 1725 N N . LYS A 1 219 ? 1.726 2.512 22.040 1.00 89.56 219 LYS A N 1
ATOM 1726 C CA . LYS A 1 219 ? 0.759 1.488 22.456 1.00 89.56 219 LYS A CA 1
ATOM 1727 C C . LYS A 1 219 ? -0.672 1.992 22.293 1.00 89.56 219 LYS A C 1
ATOM 1729 O O . LYS A 1 219 ? -1.493 1.912 23.200 1.00 89.56 219 LYS A O 1
ATOM 1734 N N . GLU A 1 220 ? -0.949 2.535 21.120 1.00 91.00 220 GLU A N 1
ATOM 1735 C CA . GLU A 1 220 ? -2.230 3.138 20.781 1.00 91.00 220 GLU A CA 1
ATOM 1736 C C . GLU A 1 220 ? -2.761 2.520 19.491 1.00 91.00 220 GLU A C 1
ATOM 1738 O O . GLU A 1 220 ? -1.997 2.178 18.585 1.00 91.00 220 GLU A O 1
ATOM 1743 N N . MET A 1 221 ? -4.078 2.379 19.415 1.00 92.12 221 MET A N 1
ATOM 1744 C CA . MET A 1 221 ? -4.799 1.953 18.228 1.00 92.12 221 MET A CA 1
ATOM 1745 C C . MET A 1 221 ? -5.889 2.970 17.933 1.00 92.12 221 MET A C 1
ATOM 1747 O O . MET A 1 221 ? -6.778 3.190 18.752 1.00 92.12 221 MET A O 1
ATOM 1751 N N . LEU A 1 222 ? -5.798 3.587 16.766 1.00 92.94 222 LEU A N 1
ATOM 1752 C CA . LEU A 1 222 ? -6.790 4.517 16.262 1.00 92.94 222 LEU A CA 1
ATOM 1753 C C . LEU A 1 222 ? -7.756 3.756 15.361 1.00 92.94 222 LEU A C 1
ATOM 1755 O O . LEU A 1 222 ? -7.316 2.977 14.518 1.00 92.94 222 LEU A O 1
ATOM 1759 N N . VAL A 1 223 ? -9.051 3.947 15.569 1.00 94.81 223 VAL A N 1
ATOM 1760 C CA . VAL A 1 223 ? -10.109 3.329 14.768 1.00 94.81 223 VAL A CA 1
ATOM 1761 C C . VAL A 1 223 ? -10.860 4.448 14.080 1.00 94.81 223 VAL A C 1
ATOM 1763 O O . VAL A 1 223 ? -11.435 5.287 14.765 1.00 94.81 223 VAL A O 1
ATOM 1766 N N . PHE A 1 224 ? -10.807 4.480 12.755 1.00 95.06 224 PHE A N 1
ATOM 1767 C CA . PHE A 1 224 ? -11.569 5.408 11.928 1.00 95.06 224 PHE A CA 1
ATOM 1768 C C . PHE A 1 224 ? -12.803 4.714 11.389 1.00 95.06 224 PHE A C 1
ATOM 1770 O O . PHE A 1 224 ? -12.674 3.649 10.790 1.00 95.06 224 PHE A O 1
ATOM 1777 N N . ASP A 1 225 ? -13.962 5.331 11.566 1.00 94.12 225 ASP A N 1
ATOM 1778 C CA . ASP A 1 225 ? -15.186 4.952 10.879 1.00 94.12 225 ASP A CA 1
ATOM 1779 C C . ASP A 1 225 ? -15.211 5.643 9.512 1.00 94.12 225 ASP A C 1
ATOM 1781 O O . ASP A 1 225 ? -15.137 6.870 9.426 1.00 94.12 225 ASP A O 1
ATOM 1785 N N . VAL A 1 226 ? -15.264 4.851 8.442 1.00 93.44 226 VAL A N 1
ATOM 1786 C CA . VAL A 1 226 ? -15.185 5.360 7.066 1.00 93.44 226 VAL A CA 1
ATOM 1787 C C . VAL A 1 226 ? -16.507 5.999 6.624 1.00 93.44 226 VAL A C 1
ATOM 1789 O O . VAL A 1 226 ? -16.494 6.881 5.771 1.00 93.44 226 VAL A O 1
ATOM 1792 N N . LYS A 1 227 ? -17.635 5.614 7.236 1.00 89.44 227 LYS A N 1
ATOM 1793 C CA . LYS A 1 227 ? -18.969 6.146 6.919 1.00 89.44 227 LYS A CA 1
ATOM 1794 C C . LYS A 1 227 ? -19.177 7.515 7.537 1.00 89.44 227 LYS A C 1
ATOM 1796 O O . LYS A 1 227 ? -19.590 8.452 6.861 1.00 89.44 227 LYS A O 1
ATOM 1801 N N . ASP A 1 228 ? -18.881 7.618 8.827 1.00 87.31 228 ASP A N 1
ATOM 1802 C CA . ASP A 1 228 ? -19.171 8.820 9.606 1.00 87.31 228 ASP A CA 1
ATOM 1803 C C . ASP A 1 228 ? -17.969 9.780 9.678 1.00 87.31 228 ASP A C 1
ATOM 1805 O O . ASP A 1 228 ? -18.100 10.898 10.181 1.00 87.31 228 ASP A O 1
ATOM 1809 N N . GLY A 1 229 ? -16.781 9.348 9.236 1.00 85.94 229 GLY A N 1
ATOM 1810 C CA . GLY A 1 229 ? -15.531 10.115 9.326 1.00 85.94 229 GLY A CA 1
ATOM 1811 C C . GLY A 1 229 ? -15.042 10.332 10.764 1.00 85.94 229 GLY A C 1
ATOM 1812 O O . GLY A 1 229 ? -14.152 11.146 11.019 1.00 85.94 229 GLY A O 1
ATOM 1813 N N . THR A 1 230 ? -15.637 9.634 11.735 1.00 90.50 230 THR A N 1
ATOM 1814 C CA . THR A 1 230 ? -15.281 9.756 13.152 1.00 90.50 230 THR A CA 1
ATOM 1815 C C . THR A 1 230 ? -14.108 8.851 13.504 1.00 90.50 230 THR A C 1
ATOM 1817 O O . THR A 1 230 ? -13.797 7.899 12.790 1.00 90.50 230 THR A O 1
ATOM 1820 N N . HIS A 1 231 ? -13.435 9.133 14.623 1.00 92.50 231 HIS A N 1
ATOM 1821 C CA . HIS A 1 231 ? -12.372 8.263 15.107 1.00 92.50 231 HIS A CA 1
ATOM 1822 C C . HIS A 1 231 ? -12.378 8.089 16.623 1.00 92.50 231 HIS A C 1
ATOM 1824 O O . HIS A 1 231 ? -12.776 8.981 17.376 1.00 92.50 231 HIS A O 1
ATOM 1830 N N . SER A 1 232 ? -11.880 6.942 17.081 1.00 93.62 232 SER A N 1
ATOM 1831 C CA . SER A 1 232 ? -11.676 6.643 18.497 1.00 93.62 232 SER A CA 1
ATOM 1832 C C . SER A 1 232 ? -10.274 6.111 18.769 1.00 93.62 232 SER A C 1
ATOM 1834 O O . SER A 1 232 ? -9.736 5.278 18.040 1.00 93.62 232 SER A O 1
ATOM 1836 N N . LEU A 1 233 ? -9.677 6.578 19.866 1.00 92.94 233 LEU A N 1
ATOM 1837 C CA . LEU A 1 233 ? -8.358 6.145 20.315 1.00 92.94 233 LEU A CA 1
ATOM 1838 C C . LEU A 1 233 ? -8.483 5.089 21.418 1.00 92.94 233 LEU A C 1
ATOM 1840 O O . LEU A 1 233 ? -9.087 5.327 22.465 1.00 92.94 233 LEU A O 1
ATOM 1844 N N . HIS A 1 234 ? -7.847 3.942 21.211 1.00 92.12 234 HIS A N 1
ATOM 1845 C CA . HIS A 1 234 ? -7.787 2.837 22.159 1.00 92.12 234 HIS A CA 1
ATOM 1846 C C . HIS A 1 234 ? -6.361 2.660 22.675 1.00 92.12 234 HIS A C 1
ATOM 1848 O O . HIS A 1 234 ? -5.412 2.555 21.898 1.00 92.12 234 HIS A O 1
ATOM 1854 N N . LYS A 1 235 ? -6.203 2.586 23.998 1.00 92.19 235 LYS A N 1
ATOM 1855 C CA . LYS A 1 235 ? -4.913 2.286 24.626 1.00 92.19 235 LYS A CA 1
ATOM 1856 C C . LYS A 1 235 ? -4.675 0.784 24.680 1.00 92.19 235 LYS A C 1
ATOM 1858 O O . LYS A 1 235 ? -5.568 0.014 25.022 1.00 92.19 235 LYS A O 1
ATOM 1863 N N . LEU A 1 236 ? -3.446 0.390 24.388 1.00 89.62 236 LEU A N 1
ATOM 1864 C CA . LEU A 1 236 ? -2.949 -0.980 24.413 1.00 89.62 236 LEU A CA 1
ATOM 1865 C C . LEU A 1 236 ? -1.957 -1.144 25.576 1.00 89.62 236 LEU A C 1
ATOM 1867 O O . LEU A 1 236 ? -0.836 -1.608 25.384 1.00 89.62 236 LEU A O 1
ATOM 1871 N N . ASP A 1 237 ? -2.340 -0.726 26.787 1.00 87.75 237 ASP A N 1
ATOM 1872 C CA . ASP A 1 237 ? -1.426 -0.596 27.937 1.00 87.75 237 ASP A CA 1
ATOM 1873 C C . ASP A 1 237 ? -0.674 -1.904 28.273 1.00 87.75 237 ASP A C 1
ATOM 1875 O O . ASP A 1 237 ? 0.507 -1.879 28.635 1.00 87.75 237 ASP A O 1
ATOM 1879 N N . GLU A 1 238 ? -1.332 -3.052 28.085 1.00 88.94 238 GLU A N 1
ATOM 1880 C CA . GLU A 1 238 ? -0.770 -4.390 28.323 1.00 88.94 238 GLU A CA 1
ATOM 1881 C C . GLU A 1 238 ? 0.097 -4.920 27.166 1.00 88.94 238 GLU A C 1
ATOM 1883 O O . GLU A 1 238 ? 0.781 -5.934 27.320 1.00 88.94 238 GLU A O 1
ATOM 1888 N N . ALA A 1 239 ? 0.108 -4.252 26.007 1.00 85.38 239 ALA A N 1
ATOM 1889 C CA . ALA A 1 239 ? 0.882 -4.696 24.854 1.00 85.38 239 ALA A CA 1
ATOM 1890 C C . ALA A 1 239 ? 2.397 -4.568 25.106 1.00 85.38 239 ALA A C 1
ATOM 1892 O O . ALA A 1 239 ? 2.854 -3.627 25.773 1.00 85.38 239 ALA A O 1
ATOM 1893 N N . PRO A 1 240 ? 3.217 -5.486 24.564 1.00 84.94 240 PRO A N 1
ATOM 1894 C CA . PRO A 1 240 ? 4.666 -5.352 24.617 1.00 84.94 240 PRO A CA 1
ATOM 1895 C C . PRO A 1 240 ? 5.132 -4.152 23.782 1.00 84.94 240 PRO A C 1
ATOM 1897 O O . PRO A 1 240 ? 4.474 -3.748 22.825 1.00 84.94 240 PRO A O 1
ATOM 1900 N N . SER A 1 241 ? 6.294 -3.593 24.122 1.00 81.94 241 SER A N 1
ATOM 1901 C CA . SER A 1 241 ? 6.954 -2.625 23.242 1.00 81.94 241 SER A CA 1
ATOM 1902 C C . SER A 1 241 ? 7.367 -3.316 21.944 1.00 81.94 241 SER A C 1
ATOM 1904 O O . SER A 1 241 ? 7.992 -4.377 21.983 1.00 81.94 241 SER A O 1
ATOM 1906 N N . ALA A 1 242 ? 7.034 -2.713 20.808 1.00 80.06 242 ALA A N 1
ATOM 1907 C CA . ALA A 1 242 ? 7.366 -3.232 19.489 1.00 80.06 242 ALA A CA 1
ATOM 1908 C C . ALA A 1 242 ? 7.593 -2.083 18.503 1.00 80.06 242 ALA A C 1
ATOM 1910 O O . ALA A 1 242 ? 7.034 -0.999 18.664 1.00 80.06 242 ALA A O 1
ATOM 1911 N N . ASP A 1 243 ? 8.382 -2.339 17.462 1.00 76.81 243 ASP A N 1
ATOM 1912 C CA . ASP A 1 243 ? 8.586 -1.378 16.372 1.00 76.81 243 ASP A CA 1
ATOM 1913 C C . ASP A 1 243 ? 7.526 -1.498 15.275 1.00 76.81 243 ASP A C 1
ATOM 1915 O O . ASP A 1 243 ? 7.248 -0.540 14.558 1.00 76.81 243 ASP A O 1
ATOM 1919 N N . LYS A 1 244 ? 6.896 -2.672 15.168 1.00 77.94 244 LYS A N 1
ATOM 1920 C CA . LYS A 1 244 ? 5.888 -2.995 14.158 1.00 77.94 244 LYS A CA 1
ATOM 1921 C C . LYS A 1 244 ? 4.787 -3.849 14.777 1.00 77.94 244 LYS A C 1
ATOM 1923 O O . LYS A 1 244 ? 5.075 -4.720 15.598 1.00 77.94 244 LYS A O 1
ATOM 1928 N N . ALA A 1 245 ? 3.541 -3.602 14.380 1.00 80.25 245 ALA A N 1
ATOM 1929 C CA . ALA A 1 245 ? 2.425 -4.474 14.721 1.00 80.25 245 ALA A CA 1
ATOM 1930 C C . ALA A 1 245 ? 2.188 -5.474 13.585 1.00 80.25 245 ALA A C 1
ATOM 1932 O O . ALA A 1 245 ? 2.352 -5.149 12.409 1.00 80.25 245 ALA A O 1
ATOM 1933 N N . PHE A 1 246 ? 1.799 -6.692 13.950 1.00 78.62 246 PHE A N 1
ATOM 1934 C CA . PHE A 1 246 ? 1.443 -7.739 13.003 1.00 78.62 246 PHE A CA 1
ATOM 1935 C C . PHE A 1 246 ? -0.007 -8.133 13.226 1.00 78.62 246 PHE A C 1
ATOM 1937 O O . PHE A 1 246 ? -0.427 -8.355 14.362 1.00 78.62 246 PHE A O 1
ATOM 1944 N N . TRP A 1 247 ? -0.745 -8.245 12.131 1.00 81.06 247 TRP A N 1
ATOM 1945 C CA . TRP A 1 247 ? -2.124 -8.698 12.135 1.00 81.06 247 TRP A CA 1
ATOM 1946 C C . TRP A 1 247 ? -2.166 -10.156 11.688 1.00 81.06 247 TRP A C 1
ATOM 1948 O O . TRP A 1 247 ? -1.636 -10.506 10.634 1.00 81.06 247 TRP A O 1
ATOM 1958 N N . LEU A 1 248 ? -2.771 -11.014 12.507 1.00 80.81 248 LEU A N 1
ATOM 1959 C CA . LEU A 1 248 ? -3.033 -12.407 12.159 1.00 80.81 248 LEU A CA 1
ATOM 1960 C C . LEU A 1 248 ? -4.499 -12.521 11.769 1.00 80.81 248 LEU A C 1
ATOM 1962 O O . LEU A 1 248 ? -5.382 -12.429 12.620 1.00 80.81 248 LEU A O 1
ATOM 1966 N N . LEU A 1 249 ? -4.738 -12.692 10.474 1.00 75.94 249 LEU A N 1
ATOM 1967 C CA . LEU A 1 249 ? -6.083 -12.799 9.936 1.00 75.94 249 LEU A CA 1
ATOM 1968 C C . LEU A 1 249 ? -6.542 -14.260 9.920 1.00 75.94 249 LEU A C 1
ATOM 1970 O O . LEU A 1 249 ? -5.763 -15.143 9.543 1.00 75.94 249 LEU A O 1
ATOM 1974 N N . PRO A 1 250 ? -7.790 -14.545 10.329 1.00 69.25 250 PRO A N 1
ATOM 1975 C CA . PRO A 1 250 ? -8.363 -15.866 10.140 1.00 69.25 250 PRO A CA 1
ATOM 1976 C C . PRO A 1 250 ? -8.476 -16.162 8.643 1.00 69.25 250 PRO A C 1
ATOM 1978 O O . PRO A 1 250 ? -8.656 -15.261 7.826 1.00 69.25 250 PRO A O 1
ATOM 1981 N N . LYS A 1 251 ? -8.393 -17.444 8.282 1.00 63.22 251 LYS A N 1
ATOM 1982 C CA . LYS A 1 251 ? -8.650 -17.863 6.907 1.00 63.22 251 LYS A CA 1
ATOM 1983 C C . LYS A 1 251 ? -10.114 -17.566 6.570 1.00 63.22 251 LYS A C 1
ATOM 1985 O O . LYS A 1 251 ? -11.002 -18.023 7.289 1.00 63.22 251 LYS A O 1
ATOM 1990 N N . GLU A 1 252 ? -10.346 -16.817 5.495 1.00 62.50 252 GLU A N 1
ATOM 1991 C CA . GLU A 1 252 ? -11.683 -16.663 4.920 1.00 62.50 252 GLU A CA 1
ATOM 1992 C C . GLU A 1 252 ? -12.127 -18.052 4.417 1.00 62.50 252 GLU A C 1
ATOM 1994 O O . GLU A 1 252 ? -11.422 -18.684 3.626 1.00 62.50 252 GLU A O 1
ATOM 1999 N N . ASN A 1 253 ? -13.207 -18.586 4.999 1.00 46.78 253 ASN A N 1
ATOM 2000 C CA . ASN A 1 253 ? -13.773 -19.898 4.658 1.00 46.78 253 ASN A CA 1
ATOM 2001 C C . ASN A 1 253 ? -14.718 -19.803 3.464 1.00 46.78 253 ASN A C 1
ATOM 2003 O O . ASN A 1 253 ? -15.498 -18.825 3.428 1.00 46.78 253 ASN A O 1
#

Sequence (253 aa):
MLMHSQCHLSDEPSAPGCVVIVVEGGDDTFIWYCRPGDEQWVKYDYDIGTQPALPDPEGNEFEKTPICAITACRGKFYFYGSTTELGVLEFCPDPVFSSIAIDDSYESEDDEEEHDEDDEEECVRTTRSRAQTPSAFHVESVGDLYMITLFYVSPRSDEVAECVVEKMDFSARRWRAVDDLGGRTFLLSRYYFGASCVCGENSGGLQQDCVYVVNPWKKEMLVFDVKDGTHSLHKLDEAPSADKAFWLLPKEN

Organism: NCBI:txid38414

InterPro domains:
  IPR005174 KIB1-4, beta-propeller [PF03478] (4-225)

pLDDT: mean 81.76, std 17.08, range [27.52, 96.75]

Secondary structure (DSSP, 8-state):
--TTEEEEESS-TTSTT--EEEEE-SS--EEEEE-TT-SSPEEEE----EEE-TT-SSS--EEEPP---EEEETTEEEEEEETTEEEEEEESSSEEEEEEE---------------S--------S------PPEEEEEEETTEEEEEEEEESSTT---EEEEEEEEEETTTTEEEE-S--SSEEEEEETTTEEEEEE--TTSTTPPTTEEEEEETTTTEEEEEETTT--EEEEE-TTSPP-SS----PPPP-

Radius of gyration: 19.87 Å; chains: 1; bounding box: 43×62×46 Å

Foldseek 3Di:
DQLQKDWDWLDPLPDVLIKIKIFRDDQAQWIWMDHNPDPDIDIDGDALDWDQDPPDPPRPHIGGDGFQAWYHFPSWIWTQNDPQWIWIWHPPPHTDIDIQGADPPPPDPDDDDDDDPPPPDDDPDDDDDFQADWDWAWEDDPRWIKIWTFDAPTRPDPHTPFIWIWTQDPVNRYTHTDQAPPQKEWEDKPRRDIYIDHDDPPNVPDGGQWYWYDDLQQQKIKIARSNVRDIDIDHNPVDDRDSIDDDDYDDDD

=== Feature glossary ===
Legend for the data blocks above and below:

— What the protein is —

Sequence gives the chain of amino acids in standard one-letter code (A=alanine, C=cysteine, …, Y=tyrosine), read N→C. It is the only feature that is directly encoded by the gene; all structural features are derived from the folded form of this sequence.

The annotation block draws on four external resources. InterPro: which protein families and domains the sequence belongs to. GO: standardized terms for what the protein does, what process it participates in, and where in the cell it acts. CATH: which structural fold it has in the CATH hierarchy. Organism: the species of origin.

— Where its atoms are —

Atomic coordinates in PDBx/mmCIF format — the same representation the Protein Data Bank distributes. Each line of the _atom_site loop places one backbone atom in Cartesian space (units: ångströms, origin: arbitrary).

Six rendered views show the 3D structure from the faces of a cube — i.e. along ±x, ±y, ±z. Rendering representation is drawn randomly per protein from cartoon (secondary-structure ribbons), sticks (backbone bonds), or molecular surface; coloring is either N→C rainbow (blue at the N-terminus through red at the C-terminus) or one color per chain.

— Local backbone conformation —

DSSP 8-state secondary structure assigns each residue one of H (α-helix), G (3₁₀-helix), I (π-helix), E (extended β-strand), B (isolated β-bridge), T (hydrogen-bonded turn), S (bend), or '-' (coil). The assignment is computed from backbone hydrogen-bond geometry via the Kabsch–Sander algorithm.

P-SEA three-state annotation labels each residue as helix, strand, or coil based purely on the geometry of the Cα trace. It serves as a fallback when the full backbone (and thus DSSP) is unavailable.

φ (phi) and ψ (psi) are the two rotatable backbone dihedrals per residue: φ is the C(i-1)–N–Cα–C torsion, ψ is the N–Cα–C–N(i+1) torsion, both in degrees on (−180°, 180°]. α-helical residues cluster near (−60°, −45°); β-strand residues near (−120°, +130°). A Ramachandran plot is simply a scatter of (φ, ψ) for every residue.

— Global shape and packing —

Radius of gyration (Rg) is the root-mean-square distance of Cα atoms from their centroid — a single number for overall size and compactness. A globular domain of N residues has Rg ≈ 2.2·N^0.38 Å; an extended or disordered chain has a much larger Rg. The Cα contact count is the number of residue pairs whose Cα atoms are within 8 Å and are more than four positions apart in sequence — a standard proxy for tertiary packing density. The bounding box is the smallest axis-aligned box enclosing all Cα atoms.

Accessible surface area quantifies burial. A residue with SASA near zero is packed into the hydrophobic core; one with SASA >100 Å² sits on the surface. Computed here via the Shrake–Rupley numerical algorithm with a 1.4 Å probe.

The contact map is a binary N×N matrix image: pixel (i, j) is dark where Cα_i and Cα_j are within 8 Å and |i−j|>4. Because the |i−j|>4 filter removes local helical contacts, off-diagonal stripes parallel to the main diagonal indicate parallel β-sheets; stripes perpendicular to it indicate antiparallel β-sheets. The Ramachandran plot scatters every residue's (φ, ψ) pair against the sterically allowed regions. The PAE heatmap renders the predicted-aligned-error matrix.

— Structural neighborhood —

A 3Di character summarizes, for each residue, the relative orientation of the Cα frame of its nearest spatial neighbor. Because it encodes fold topology rather than chemistry, 3Di alignments detect remote structural similarity that sequence alignment misses.

Structural nearest neighbors (via Foldseek easy-search vs the PDB). Reported per hit: target PDB id, E-value, and alignment TM-score. A TM-score above ~0.5 is the conventional threshold for 'same fold'.

— Confidence and disorder —

For AlphaFold models, the B-factor field carries pLDDT — the model's own estimate of local accuracy on a 0–100 scale. Regions with pLDDT<50 should be treated as essentially unmodeled; they often correspond to intrinsically disordered segments.

B-factor (Debye–Waller factor) reflects atomic displacement in the crystal lattice. It is an experimental observable (units Å²), not a prediction; low values mean the atom is pinned down, high values mean it moves or is heterogeneous across the crystal.

Predicted Aligned Error (PAE) is an AlphaFold confidence matrix: entry (i, j) is the expected error in the position of residue j, in ångströms, when the prediction is superimposed on the true structure at residue i. Low PAE within a block of residues means that block is internally rigid and well-predicted; high PAE between two blocks means their relative placement is uncertain even if each block individually is confident.